Protein AF-A0A919TSM2-F1 (afdb_monomer)

Radius of gyration: 36.05 Å; Cα contacts (8 Å, |Δi|>4): 265; chains: 1; bounding box: 90×73×109 Å

Nearest PDB structures (foldseek):
  4nqq-assembly2_C  TM=3.976E-01  e=2.071E-01  Mus musculus
  3ff8-assembly1_B  TM=3.819E-01  e=3.660E-01  Homo sapiens
  3q2n-assembly1_B  TM=3.467E-01  e=6.110E-01  Mus musculus
  3q2v-assembly1_A  TM=3.857E-01  e=8.122E-01  Mus musculus
  3q2l-assembly1_B  TM=3.601E-01  e=1.703E+00  Mus musculus

Foldseek 3Di:
DDDDDDDDDPPDPPPVVVVVVVVVDDDDDDDDDDDDDDDDDDDDDDDDDDDDDDDDDDDDDDDDDDDDDPDDDPPPPPDPDPDPPPPDPFWAWEWPPPAFAAADEFWDKIAIQFGPVCLPFFKWKWKDFDQFIAGPGTFDRDPRGTDIDTDGDADDPPPQAPGKMKIFIAGDDPVLRVVQVVQQVVCVVVVNDRPPDGRHPVSTDPDTSYMGIYGYHD

pLDDT: mean 71.59, std 23.99, range [28.77, 96.31]

Structure (mmCIF, N/CA/C/O backbone):
data_AF-A0A919TSM2-F1
#
_entry.id   AF-A0A919TSM2-F1
#
loop_
_atom_site.group_PDB
_atom_site.id
_atom_site.type_symbol
_atom_site.label_atom_id
_atom_site.label_alt_id
_atom_site.label_comp_id
_atom_site.label_asym_id
_atom_site.label_entity_id
_atom_site.label_seq_id
_atom_site.pdbx_PDB_ins_code
_atom_site.Cartn_x
_atom_site.Cartn_y
_atom_site.Cartn_z
_atom_site.occupancy
_atom_site.B_iso_or_equiv
_atom_site.auth_seq_id
_atom_site.auth_comp_id
_atom_site.auth_asym_id
_atom_site.auth_atom_id
_atom_site.pdbx_PDB_model_num
ATOM 1 N N . MET A 1 1 ? -28.950 -28.876 50.161 1.00 39.41 1 MET A N 1
ATOM 2 C CA . MET A 1 1 ? -28.314 -29.658 49.077 1.00 39.41 1 MET A CA 1
ATOM 3 C C . MET A 1 1 ? -28.945 -29.222 47.757 1.00 39.41 1 MET A C 1
ATOM 5 O O . MET A 1 1 ? -30.154 -29.335 47.628 1.00 39.41 1 MET A O 1
ATOM 9 N N . ARG A 1 2 ? -28.178 -28.606 46.844 1.00 39.81 2 ARG A N 1
ATOM 10 C CA . ARG A 1 2 ? -28.658 -28.128 45.530 1.00 39.81 2 ARG A CA 1
ATOM 11 C C . ARG A 1 2 ? -28.316 -29.177 44.468 1.00 39.81 2 ARG A C 1
ATOM 13 O O . ARG A 1 2 ? -27.134 -29.448 44.276 1.00 39.81 2 ARG A O 1
ATOM 20 N N . ALA A 1 3 ? -29.318 -29.738 43.795 1.00 47.25 3 ALA A N 1
ATOM 21 C CA . ALA A 1 3 ? -29.130 -30.624 42.647 1.00 47.25 3 ALA A CA 1
ATOM 22 C C . ALA A 1 3 ? -29.074 -29.807 41.343 1.00 47.25 3 ALA A C 1
ATOM 24 O O . ALA A 1 3 ? -29.844 -28.865 41.158 1.00 47.25 3 ALA A O 1
ATOM 25 N N . ARG A 1 4 ? -28.121 -30.153 40.470 1.00 53.00 4 ARG A N 1
ATOM 26 C CA . ARG A 1 4 ? -27.863 -29.554 39.153 1.00 53.00 4 ARG A CA 1
ATOM 27 C C . ARG A 1 4 ? -28.410 -30.462 38.037 1.00 53.00 4 ARG A C 1
ATOM 29 O O . ARG A 1 4 ? -28.110 -31.645 38.073 1.00 53.00 4 ARG A O 1
ATOM 36 N N . LEU A 1 5 ? -29.058 -29.830 37.044 1.00 50.00 5 LEU A N 1
ATOM 37 C CA . LEU A 1 5 ? -29.170 -30.154 35.598 1.00 50.00 5 LEU A CA 1
ATOM 38 C C . LEU A 1 5 ? -29.774 -31.509 35.134 1.00 50.00 5 LEU A C 1
ATOM 40 O O . LEU A 1 5 ? -29.578 -32.526 35.787 1.00 50.00 5 LEU A O 1
ATOM 44 N N . PRO A 1 6 ? -30.467 -31.539 33.966 1.00 52.16 6 PRO A N 1
ATOM 45 C CA . PRO A 1 6 ? -29.735 -31.648 32.693 1.00 52.16 6 PRO A CA 1
ATOM 46 C C . PRO A 1 6 ? -30.284 -30.825 31.505 1.00 52.16 6 PRO A C 1
ATOM 48 O O . PRO A 1 6 ? -31.483 -30.730 31.263 1.00 52.16 6 PRO A O 1
ATOM 51 N N . TRP A 1 7 ? -29.344 -30.286 30.723 1.00 42.00 7 TRP A N 1
ATOM 52 C CA . TRP A 1 7 ? -29.505 -29.737 29.374 1.00 42.00 7 TRP A CA 1
ATOM 53 C C 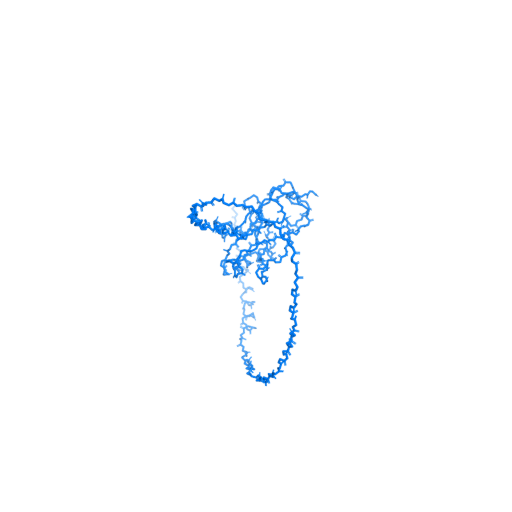. TRP A 1 7 ? -29.155 -30.829 28.352 1.00 42.00 7 TRP A C 1
ATOM 55 O O . TRP A 1 7 ? -27.974 -31.061 28.114 1.00 42.00 7 TRP A O 1
ATOM 65 N N . ILE A 1 8 ? -30.137 -31.497 27.741 1.00 51.44 8 ILE A N 1
ATOM 66 C CA . ILE A 1 8 ? -29.913 -32.363 26.565 1.00 51.44 8 ILE A CA 1
ATOM 67 C C . ILE A 1 8 ? -31.150 -32.308 25.658 1.00 51.44 8 ILE A C 1
ATOM 69 O O . ILE A 1 8 ? -31.917 -33.256 25.635 1.00 51.44 8 ILE A O 1
ATOM 73 N N . LEU A 1 9 ? -31.388 -31.211 24.928 1.00 48.28 9 LEU A N 1
ATOM 74 C CA . LEU A 1 9 ? -32.406 -31.191 23.852 1.00 48.28 9 LEU A CA 1
ATOM 75 C C . LEU A 1 9 ? -32.104 -30.223 22.681 1.00 48.28 9 LEU A C 1
ATOM 77 O O . LEU A 1 9 ? -32.983 -29.944 21.876 1.00 48.28 9 LEU A O 1
ATOM 81 N N . ALA A 1 10 ? -30.866 -29.741 22.512 1.00 48.78 10 ALA A N 1
ATOM 82 C CA . ALA A 1 10 ? -30.518 -28.795 21.432 1.00 48.78 10 ALA A CA 1
ATOM 83 C C . ALA A 1 10 ? -29.688 -29.407 20.277 1.00 48.78 10 ALA A C 1
ATOM 85 O O . ALA A 1 10 ? -29.073 -28.678 19.507 1.00 48.78 10 ALA A O 1
ATOM 86 N N . GLY A 1 11 ? -29.630 -30.740 20.159 1.00 45.56 11 GLY A N 1
ATOM 87 C CA . GLY A 1 11 ? -28.693 -31.427 19.252 1.00 45.56 11 GLY A CA 1
ATOM 88 C C . GLY A 1 11 ? -29.235 -31.881 17.891 1.00 45.56 11 GLY A C 1
ATOM 89 O O . GLY A 1 11 ? -28.447 -32.318 17.061 1.00 45.56 11 GLY A O 1
ATOM 90 N N . VAL A 1 12 ? -30.546 -31.816 17.628 1.00 50.56 12 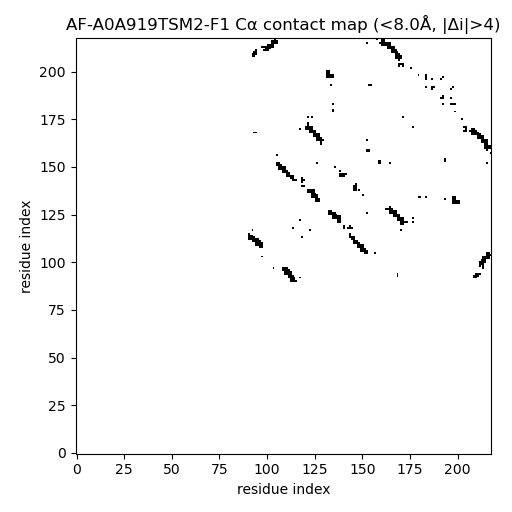VAL A N 1
ATOM 91 C CA . VAL A 1 12 ? -31.144 -32.552 16.485 1.00 50.56 12 VAL A CA 1
ATOM 92 C C . VAL A 1 12 ? -31.534 -31.655 15.296 1.00 50.56 12 VAL A C 1
ATOM 94 O O . VAL A 1 12 ? -31.713 -32.148 14.187 1.00 50.56 12 VAL A O 1
ATOM 97 N N . ALA A 1 13 ? -31.578 -30.328 15.454 1.00 46.81 13 ALA A N 1
ATOM 98 C CA . ALA A 1 13 ? -32.045 -29.429 14.387 1.00 46.81 13 ALA A CA 1
ATOM 99 C C . ALA A 1 13 ? -30.990 -29.066 13.314 1.00 46.81 13 ALA A C 1
ATOM 101 O O . ALA A 1 13 ? -31.350 -28.559 12.256 1.00 46.81 13 ALA A O 1
ATOM 102 N N . ILE A 1 14 ? -29.695 -29.323 13.542 1.00 48.81 14 ILE A N 1
ATOM 103 C CA . ILE A 1 14 ? -28.612 -28.804 12.676 1.00 48.81 14 ILE A CA 1
ATOM 104 C C . ILE A 1 14 ? -28.264 -29.747 11.508 1.00 48.81 14 ILE A C 1
ATOM 106 O O . ILE A 1 14 ? -27.745 -29.305 10.485 1.00 48.81 14 ILE A O 1
ATOM 110 N N . VAL A 1 15 ? -28.603 -31.036 11.591 1.00 50.03 15 VAL A N 1
ATOM 111 C CA . VAL A 1 15 ? -28.184 -32.021 10.573 1.00 50.03 15 VAL A CA 1
ATOM 112 C C . VAL A 1 15 ? -29.038 -31.956 9.295 1.00 50.03 15 VAL A C 1
ATOM 114 O O . VAL A 1 15 ? -28.550 -32.276 8.216 1.00 50.03 15 VAL A O 1
ATOM 117 N N . VAL A 1 16 ? -30.282 -31.470 9.365 1.00 49.88 16 VAL A N 1
ATOM 118 C CA . VAL A 1 16 ? -31.194 -31.466 8.202 1.00 49.88 16 VAL A CA 1
ATOM 119 C C . VAL A 1 16 ? -30.894 -30.325 7.215 1.00 49.88 16 VAL A C 1
ATOM 121 O O . VAL A 1 16 ? -31.083 -30.489 6.012 1.00 49.88 16 VAL A O 1
ATOM 124 N N . VAL A 1 17 ? -30.343 -29.194 7.672 1.00 47.38 17 VAL A N 1
ATOM 125 C CA . VAL A 1 17 ? -30.057 -28.037 6.793 1.00 47.38 17 VAL A CA 1
ATOM 126 C C . VAL A 1 17 ? -28.828 -28.273 5.901 1.00 47.38 17 VAL A C 1
ATOM 128 O O . VAL A 1 17 ? -28.778 -27.790 4.771 1.00 47.38 17 VAL A O 1
ATOM 131 N N . LEU A 1 18 ? -27.864 -29.088 6.344 1.00 46.31 18 LEU A N 1
ATOM 132 C CA . LEU A 1 18 ? -26.651 -29.384 5.569 1.00 46.31 18 LEU A CA 1
ATOM 133 C C . LEU A 1 18 ? -26.875 -30.372 4.410 1.00 46.31 18 LEU A C 1
ATOM 135 O O . LEU A 1 18 ? -26.081 -30.389 3.472 1.00 46.31 18 LEU A O 1
ATOM 139 N N . ALA A 1 19 ? -27.968 -31.141 4.415 1.00 44.69 19 ALA A N 1
ATOM 140 C CA . ALA A 1 19 ? -28.284 -32.068 3.325 1.00 44.69 19 ALA A CA 1
ATOM 141 C C . ALA A 1 19 ? -28.959 -31.389 2.114 1.00 44.69 19 ALA A C 1
ATOM 143 O O . ALA A 1 19 ? -28.861 -31.898 1.000 1.00 44.69 19 ALA A O 1
ATOM 144 N N . VAL A 1 20 ? -29.598 -30.225 2.297 1.00 45.66 20 VAL A N 1
ATOM 145 C CA . VAL A 1 20 ? -30.308 -29.517 1.211 1.00 45.66 20 VAL A CA 1
ATOM 146 C C . VAL A 1 20 ? -29.364 -28.645 0.371 1.00 45.66 20 VAL A C 1
ATOM 148 O O . VAL A 1 20 ? -29.575 -28.487 -0.829 1.00 45.66 20 VAL A O 1
ATOM 151 N N . ILE A 1 21 ? -28.267 -28.139 0.946 1.00 46.72 21 ILE A N 1
ATOM 152 C CA . ILE A 1 21 ? -27.313 -27.279 0.217 1.00 46.72 21 ILE A CA 1
ATOM 153 C C . ILE A 1 21 ? -26.358 -28.105 -0.671 1.00 46.72 21 ILE A C 1
ATOM 155 O O . ILE A 1 21 ? -25.917 -27.632 -1.715 1.00 46.72 21 ILE A O 1
ATOM 159 N N . GLY A 1 22 ? -26.095 -29.371 -0.326 1.00 40.84 22 GLY A N 1
ATOM 160 C CA . GLY A 1 22 ? -25.201 -30.252 -1.094 1.00 40.84 22 GLY A CA 1
ATOM 161 C C . GLY A 1 22 ? -25.753 -30.760 -2.436 1.00 40.84 22 GLY A C 1
ATOM 162 O O . GLY A 1 22 ? -24.983 -31.277 -3.241 1.00 40.84 22 GLY A O 1
ATOM 163 N N . VAL A 1 23 ? -27.058 -30.613 -2.700 1.00 44.50 23 VAL A N 1
ATOM 164 C CA . VAL A 1 23 ? -27.715 -31.104 -3.933 1.00 44.50 23 VAL A CA 1
ATOM 165 C C . VAL A 1 23 ? -27.855 -30.012 -5.007 1.00 44.50 23 VAL A C 1
ATOM 167 O O . VAL A 1 23 ? -28.055 -30.327 -6.174 1.00 44.50 23 VAL A O 1
ATOM 170 N N . LEU A 1 24 ? -27.664 -28.734 -4.661 1.00 42.91 24 LEU A N 1
ATOM 171 C CA . LEU A 1 24 ? -27.759 -27.608 -5.608 1.00 42.91 24 LEU A CA 1
ATOM 172 C C . LEU A 1 24 ? -26.433 -27.234 -6.291 1.00 42.91 24 LEU A C 1
ATOM 174 O O . LEU A 1 24 ? -26.405 -26.329 -7.119 1.00 42.91 24 LEU A O 1
ATOM 178 N N . LEU A 1 25 ? -25.338 -27.931 -5.978 1.00 46.62 25 LEU A N 1
ATOM 179 C CA . LEU A 1 25 ? -24.018 -27.679 -6.556 1.00 46.62 25 LEU A CA 1
ATOM 180 C C . LEU A 1 25 ? -23.373 -28.995 -6.996 1.00 46.62 25 LEU A C 1
ATOM 182 O O . LEU A 1 25 ? -22.403 -29.467 -6.403 1.00 46.62 25 LEU A O 1
ATOM 186 N N . ARG A 1 26 ? -23.895 -29.580 -8.078 1.00 38.34 26 ARG A N 1
ATOM 187 C CA . ARG A 1 26 ? -23.060 -30.402 -8.955 1.00 38.34 26 ARG A CA 1
ATOM 188 C C . ARG A 1 26 ? -23.154 -29.966 -10.418 1.00 38.34 26 ARG A C 1
ATOM 190 O O . ARG A 1 26 ? -24.187 -29.445 -10.826 1.00 38.34 26 ARG A O 1
ATOM 197 N N . PRO A 1 27 ? -22.036 -30.114 -11.148 1.00 48.19 27 PRO A N 1
ATOM 198 C CA . PRO A 1 27 ? -21.665 -29.298 -12.293 1.00 48.19 27 PRO A CA 1
ATOM 199 C C . PRO A 1 27 ? -21.826 -30.069 -13.604 1.00 48.19 27 PRO A C 1
ATOM 201 O O . PRO A 1 27 ? -21.389 -31.208 -13.685 1.00 48.19 27 PRO A O 1
ATOM 204 N N . ASP A 1 28 ? -22.359 -29.436 -14.643 1.00 34.81 28 ASP A N 1
ATOM 205 C CA . ASP A 1 28 ? -22.191 -29.904 -16.019 1.00 34.81 28 ASP A CA 1
ATOM 206 C C . ASP A 1 28 ? -22.527 -28.770 -16.988 1.00 34.81 28 ASP A C 1
ATOM 208 O O . ASP A 1 28 ? -23.625 -28.223 -16.948 1.00 34.81 28 ASP A O 1
ATOM 212 N N . ALA A 1 29 ? -21.553 -28.400 -17.819 1.00 37.94 29 ALA A N 1
ATOM 213 C CA . ALA A 1 29 ? -21.700 -28.287 -19.272 1.00 37.94 29 ALA A CA 1
ATOM 214 C C . ALA A 1 29 ? -20.500 -27.525 -19.848 1.00 37.94 29 ALA A C 1
ATOM 216 O O . ALA A 1 29 ? -20.309 -26.328 -19.645 1.00 37.94 29 ALA A O 1
ATOM 217 N N . ARG A 1 30 ? -19.674 -28.283 -20.567 1.00 38.97 30 ARG A N 1
ATOM 218 C CA . ARG A 1 30 ? -18.687 -27.805 -21.531 1.00 38.97 30 ARG A CA 1
ATOM 219 C C . ARG A 1 30 ? -19.398 -27.269 -22.775 1.00 38.97 30 ARG A C 1
ATOM 221 O O . ARG A 1 30 ? -20.259 -27.971 -23.278 1.00 38.97 30 ARG A O 1
ATOM 228 N N . GLU A 1 31 ? -18.911 -26.157 -23.315 1.00 33.59 31 GLU A N 1
ATOM 229 C CA . GLU A 1 31 ? -18.921 -25.752 -24.738 1.00 33.59 31 GLU A CA 1
ATOM 230 C C . GLU A 1 31 ? -17.876 -24.618 -24.814 1.00 33.59 31 GLU A C 1
ATOM 232 O O . GLU A 1 31 ? -18.028 -23.599 -24.155 1.00 33.59 31 GLU A O 1
ATOM 237 N N . ASN A 1 32 ? -16.643 -24.789 -25.298 1.00 33.50 32 ASN A N 1
ATOM 238 C CA . ASN A 1 32 ? -16.168 -25.131 -26.641 1.00 33.50 32 ASN A CA 1
ATOM 239 C C . ASN 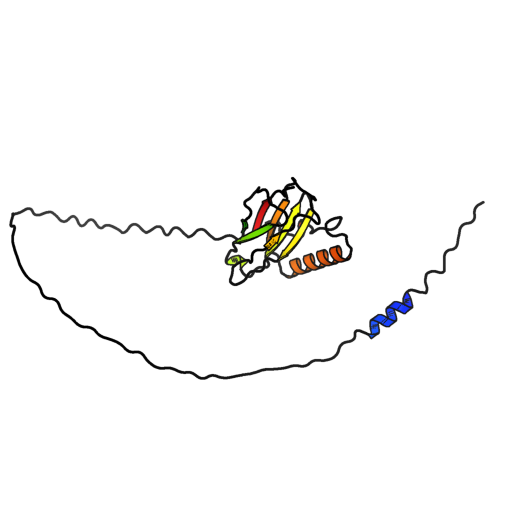A 1 32 ? -16.761 -24.237 -27.742 1.00 33.50 32 ASN A C 1
ATOM 241 O O . ASN A 1 32 ? -17.690 -24.639 -28.432 1.00 33.50 32 ASN A O 1
ATOM 245 N N . VAL A 1 33 ? -16.174 -23.050 -27.934 1.00 38.84 33 VAL A N 1
ATOM 246 C CA . VAL A 1 33 ? -16.236 -22.330 -29.213 1.00 38.84 33 VAL A CA 1
ATOM 247 C C . VAL A 1 33 ? -14.823 -21.914 -29.609 1.00 38.84 33 VAL A C 1
ATOM 249 O O . VAL A 1 33 ? -14.219 -21.004 -29.044 1.00 38.84 33 VAL A O 1
ATOM 252 N N . ASP A 1 34 ? -14.322 -22.669 -30.576 1.00 31.44 34 ASP A N 1
ATOM 253 C CA . ASP A 1 34 ? -13.205 -22.383 -31.461 1.00 31.44 34 ASP A CA 1
ATOM 254 C C . ASP A 1 34 ? -13.643 -21.273 -32.434 1.00 31.44 34 ASP A C 1
ATOM 256 O O . ASP A 1 34 ? -14.707 -21.379 -33.047 1.00 31.44 34 ASP A O 1
ATOM 260 N N . VAL A 1 35 ? -12.854 -20.206 -32.574 1.00 35.59 35 VAL A N 1
ATOM 261 C CA . VAL A 1 35 ? -12.954 -19.301 -33.728 1.00 35.59 35 VAL A CA 1
ATOM 262 C C . VAL A 1 35 ? -11.560 -19.140 -34.304 1.00 35.59 35 VAL A C 1
ATOM 264 O O . VAL A 1 35 ? -10.798 -18.232 -33.971 1.00 35.59 35 VAL A O 1
ATOM 267 N N . SER A 1 36 ? -11.239 -20.085 -35.174 1.00 34.41 36 SER A N 1
ATOM 268 C CA . SER A 1 36 ? -10.161 -19.987 -36.139 1.00 34.41 36 SER A CA 1
ATOM 269 C C . SER A 1 36 ? -10.475 -18.949 -37.229 1.00 34.41 36 SER A C 1
ATOM 271 O O . SER A 1 36 ? -11.593 -18.877 -37.730 1.00 34.41 36 SER A O 1
ATOM 273 N N . ALA A 1 37 ? -9.420 -18.232 -37.626 1.00 33.00 37 ALA A N 1
ATOM 274 C CA . ALA A 1 37 ? -9.131 -17.710 -38.966 1.00 33.00 37 ALA A CA 1
ATOM 275 C C . ALA A 1 37 ? -10.099 -16.702 -39.622 1.00 33.00 37 ALA A C 1
ATOM 277 O O . ALA A 1 37 ? -11.125 -17.070 -40.188 1.00 33.00 37 ALA A O 1
ATOM 278 N N . ILE A 1 38 ? -9.637 -15.450 -39.745 1.00 37.03 38 ILE A N 1
ATOM 279 C CA . ILE A 1 38 ? -9.834 -14.681 -40.982 1.00 37.03 38 ILE A CA 1
ATOM 280 C C . ILE A 1 38 ? -8.476 -14.154 -41.453 1.00 37.03 38 ILE A C 1
ATOM 282 O O . ILE A 1 38 ? -7.789 -13.401 -40.765 1.00 37.03 38 ILE A O 1
ATOM 286 N N . ASP A 1 39 ? -8.127 -14.640 -42.635 1.00 28.77 39 ASP A N 1
ATOM 287 C CA . ASP A 1 39 ? -6.964 -14.367 -43.464 1.00 28.77 39 ASP A CA 1
ATOM 288 C C . ASP A 1 39 ? -7.134 -13.020 -44.214 1.00 28.77 39 ASP A C 1
ATOM 290 O O . ASP A 1 39 ? -8.223 -12.717 -44.698 1.00 28.77 39 ASP A O 1
ATOM 294 N N . LEU A 1 40 ? -6.048 -12.234 -44.232 1.00 37.09 40 LEU A N 1
ATOM 295 C CA . LEU A 1 40 ? -5.493 -11.284 -45.230 1.00 37.09 40 LEU A CA 1
ATOM 296 C C . LEU A 1 40 ? -6.362 -10.725 -46.401 1.00 37.09 40 LEU A C 1
ATOM 298 O O . LEU A 1 40 ? -7.184 -11.422 -46.986 1.00 37.09 40 LEU A O 1
ATOM 302 N N . PRO A 1 41 ? -6.080 -9.481 -46.873 1.00 45.44 41 PRO A N 1
ATOM 303 C CA . PRO A 1 41 ? -4.999 -9.349 -47.856 1.00 45.44 41 PRO A CA 1
ATOM 304 C C . PRO A 1 41 ? -4.075 -8.125 -47.752 1.00 45.44 41 PRO A C 1
ATOM 306 O O . PRO A 1 41 ? -4.402 -7.037 -47.286 1.00 45.44 41 PRO A O 1
ATOM 309 N N . ILE A 1 42 ? -2.890 -8.389 -48.296 1.00 40.38 42 ILE A N 1
ATOM 310 C CA . ILE A 1 42 ? -1.765 -7.531 -48.657 1.00 40.38 42 ILE A CA 1
ATOM 311 C C . ILE A 1 42 ? -2.203 -6.460 -49.668 1.00 40.38 42 ILE A C 1
ATOM 313 O O . ILE A 1 42 ? -2.879 -6.768 -50.647 1.00 40.38 42 ILE A O 1
ATOM 317 N N . GLY A 1 43 ? -1.716 -5.229 -49.496 1.00 32.03 43 GLY A N 1
ATOM 318 C CA . GLY A 1 43 ? -1.762 -4.173 -50.507 1.00 32.03 43 GLY A CA 1
ATOM 319 C C . GLY A 1 43 ? -0.472 -3.358 -50.490 1.00 32.03 43 GLY A C 1
ATOM 320 O O . GLY A 1 43 ? -0.300 -2.472 -49.659 1.00 32.03 43 GLY A O 1
ATOM 321 N N . ALA A 1 44 ? 0.452 -3.693 -51.389 1.00 35.81 44 ALA A N 1
ATOM 322 C CA . ALA A 1 44 ? 1.652 -2.918 -51.683 1.00 35.81 44 ALA A CA 1
ATOM 323 C C . ALA A 1 44 ? 1.346 -1.760 -52.652 1.00 35.81 44 ALA A C 1
ATOM 325 O O . ALA A 1 44 ? 0.341 -1.807 -53.363 1.00 35.81 44 ALA A O 1
ATOM 326 N N . THR A 1 45 ? 2.321 -0.844 -52.777 1.00 32.62 45 THR A N 1
ATOM 327 C CA . THR A 1 45 ? 2.645 0.014 -53.949 1.00 32.62 45 THR A CA 1
ATOM 328 C C . THR A 1 45 ? 2.505 1.528 -53.703 1.00 32.62 45 THR A C 1
ATOM 330 O O . THR A 1 45 ? 1.410 2.068 -53.623 1.00 32.62 45 THR A O 1
ATOM 333 N N . THR A 1 46 ? 3.644 2.228 -53.579 1.00 36.84 46 THR A N 1
ATOM 334 C CA . THR A 1 46 ? 4.261 3.200 -54.529 1.00 36.84 46 THR A CA 1
ATOM 335 C C . THR A 1 46 ? 4.909 4.421 -53.859 1.00 36.84 46 THR A C 1
ATOM 337 O O . THR A 1 46 ? 4.265 5.191 -53.156 1.00 36.84 46 THR A O 1
ATOM 340 N N . LEU A 1 47 ? 6.196 4.615 -54.172 1.00 40.44 47 LEU A N 1
ATOM 341 C CA . LEU A 1 47 ? 6.943 5.878 -54.102 1.00 40.44 47 LEU A CA 1
ATOM 342 C C . LEU A 1 47 ? 6.392 6.900 -55.115 1.00 40.44 47 LEU A C 1
ATOM 344 O O . LEU A 1 47 ? 5.852 6.505 -56.150 1.00 40.44 47 LEU A O 1
ATOM 348 N N . PRO A 1 48 ? 6.700 8.192 -54.917 1.00 44.09 48 PRO A N 1
ATOM 349 C CA . PRO A 1 48 ? 7.555 8.818 -55.923 1.00 44.09 48 PRO A CA 1
ATOM 350 C C . PRO A 1 48 ? 8.730 9.612 -55.339 1.00 44.09 48 PRO A C 1
ATOM 352 O O . PRO A 1 48 ? 8.646 10.286 -54.315 1.00 44.09 48 PRO A O 1
ATOM 355 N N . ALA A 1 49 ? 9.836 9.529 -56.073 1.00 36.91 49 ALA A N 1
ATOM 356 C CA . ALA A 1 49 ? 10.987 10.406 -55.988 1.00 36.91 49 ALA A CA 1
ATOM 357 C C . ALA A 1 49 ? 10.684 11.771 -56.623 1.00 36.91 49 ALA A C 1
ATOM 359 O O . ALA A 1 49 ? 10.020 11.827 -57.655 1.00 36.91 49 ALA A O 1
ATOM 360 N N . SER A 1 50 ? 11.304 12.831 -56.098 1.00 40.25 50 SER A N 1
ATOM 361 C CA . SER A 1 50 ? 11.541 14.070 -56.845 1.00 40.25 50 SER A CA 1
ATOM 362 C C . SER A 1 50 ? 12.976 14.544 -56.631 1.00 40.25 50 SER A C 1
ATOM 364 O O . SER A 1 50 ? 13.364 14.989 -55.554 1.00 40.25 50 SER A O 1
ATOM 366 N N . ARG A 1 51 ? 13.762 14.406 -57.704 1.00 36.75 51 ARG A N 1
ATOM 367 C CA . ARG A 1 51 ? 15.034 15.089 -57.962 1.00 36.75 51 ARG A CA 1
ATOM 368 C C . ARG A 1 51 ? 14.798 16.597 -58.095 1.00 36.75 51 ARG A C 1
ATOM 370 O O . ARG A 1 51 ? 13.863 17.002 -58.776 1.00 36.75 51 ARG A O 1
ATOM 377 N N . GLY A 1 52 ? 15.731 17.397 -57.584 1.00 31.41 52 GLY A N 1
ATOM 378 C CA . GLY A 1 52 ? 15.917 18.800 -57.956 1.00 31.41 52 GLY A CA 1
ATOM 379 C C . GLY A 1 52 ? 17.408 19.131 -58.027 1.00 31.41 52 GLY A C 1
ATOM 380 O O . GLY A 1 52 ? 18.077 19.171 -57.001 1.00 31.41 52 GLY A O 1
ATOM 381 N N . LEU A 1 53 ? 17.922 19.293 -59.250 1.00 36.94 53 LEU A N 1
ATOM 382 C CA . LEU A 1 53 ? 19.251 19.818 -59.584 1.00 36.94 53 LEU A CA 1
ATOM 383 C C . LEU A 1 53 ? 19.268 21.357 -59.499 1.00 36.94 53 LEU A C 1
ATOM 385 O O . LEU A 1 53 ? 18.251 21.988 -59.770 1.00 36.94 53 LEU A O 1
ATOM 389 N N . GLY A 1 54 ? 20.450 21.943 -59.277 1.00 30.11 54 GLY A N 1
ATOM 390 C CA . GLY A 1 54 ? 20.759 23.345 -59.614 1.00 30.11 54 GLY A CA 1
ATOM 391 C C . GLY A 1 54 ? 21.793 23.950 -58.659 1.00 30.11 54 GLY A C 1
ATOM 392 O O . GLY A 1 54 ? 21.442 24.338 -57.557 1.00 30.11 54 GLY A O 1
ATOM 393 N N . ALA A 1 55 ? 23.096 23.809 -58.917 1.00 34.22 55 ALA A N 1
ATOM 394 C CA . ALA A 1 55 ? 23.937 24.680 -59.757 1.00 34.22 55 ALA A CA 1
ATOM 395 C C . ALA A 1 55 ? 24.542 25.876 -58.985 1.00 34.22 55 ALA A C 1
ATOM 397 O O . ALA A 1 55 ? 23.847 26.802 -58.581 1.00 34.22 55 ALA A O 1
ATOM 398 N N . ALA A 1 56 ? 25.869 25.834 -58.823 1.00 44.38 56 ALA A N 1
ATOM 399 C CA . ALA A 1 56 ? 26.723 26.983 -58.517 1.00 44.38 56 ALA A CA 1
ATOM 400 C C . ALA A 1 56 ? 26.800 27.939 -59.725 1.00 44.38 56 ALA A C 1
ATOM 402 O O . ALA A 1 56 ? 26.583 27.496 -60.859 1.00 44.38 56 ALA A O 1
ATOM 403 N N . PRO A 1 57 ? 27.139 29.224 -59.505 1.00 45.53 57 PRO A N 1
ATOM 404 C CA . PRO A 1 57 ? 28.492 29.672 -59.883 1.00 45.53 57 PRO A CA 1
ATOM 405 C C . PRO A 1 57 ? 29.122 30.765 -58.973 1.00 45.53 57 PRO A C 1
ATOM 407 O O . PRO A 1 57 ? 28.435 31.595 -58.387 1.00 45.53 57 PRO A O 1
ATOM 410 N N . THR A 1 58 ? 30.458 30.768 -58.891 1.00 42.53 58 THR A N 1
ATOM 411 C CA . THR A 1 58 ? 31.388 31.866 -58.487 1.00 42.53 58 THR A CA 1
ATOM 412 C C . THR A 1 58 ? 31.546 32.904 -59.635 1.00 42.53 58 THR A C 1
ATOM 414 O O . THR A 1 58 ? 31.088 32.547 -60.724 1.00 42.53 58 THR A O 1
ATOM 417 N N . PRO A 1 59 ? 32.185 34.119 -59.530 1.00 56.31 59 PRO A N 1
ATOM 418 C CA . PRO A 1 59 ? 33.458 34.449 -58.824 1.00 56.31 59 PRO A CA 1
ATOM 419 C C . PRO A 1 59 ? 33.693 35.934 -58.344 1.00 56.31 59 PRO A C 1
ATOM 421 O O . PRO A 1 59 ? 32.806 36.775 -58.444 1.00 56.31 59 PRO A O 1
ATOM 424 N N . SER A 1 60 ? 34.933 36.217 -57.872 1.00 41.09 60 SER A N 1
ATOM 425 C CA . SER A 1 60 ? 35.749 37.480 -57.888 1.00 41.09 60 SER A CA 1
ATOM 426 C C . SER A 1 60 ? 36.268 37.970 -56.511 1.00 41.09 60 SER A C 1
ATOM 428 O O . SER A 1 60 ? 35.464 38.280 -55.641 1.00 41.09 60 SER A O 1
ATOM 430 N N . THR A 1 61 ? 37.568 37.803 -56.176 1.00 38.09 61 THR A N 1
ATOM 431 C CA . THR A 1 61 ? 38.756 38.722 -56.313 1.00 38.09 61 THR A CA 1
ATOM 432 C C . THR A 1 61 ? 38.660 39.939 -55.359 1.00 38.09 61 THR A C 1
ATOM 434 O O . THR A 1 61 ? 37.668 40.643 -55.417 1.00 38.09 61 THR A O 1
ATOM 437 N N . GLU A 1 62 ? 39.565 40.240 -54.406 1.00 37.16 62 GLU A N 1
ATOM 438 C CA . GLU A 1 62 ? 40.994 40.566 -54.574 1.00 37.16 62 GLU A CA 1
ATOM 439 C C . GLU A 1 62 ? 41.797 40.674 -53.237 1.00 37.16 62 GLU A C 1
ATOM 441 O O . GLU A 1 62 ? 41.272 41.068 -52.201 1.00 37.16 62 GLU A O 1
ATOM 446 N N . ALA A 1 63 ? 43.086 40.310 -53.340 1.00 37.81 63 ALA A N 1
ATOM 447 C CA . ALA A 1 63 ? 44.334 40.635 -52.614 1.00 37.81 63 ALA A CA 1
ATOM 448 C C . ALA A 1 63 ? 44.439 40.928 -51.094 1.00 37.81 63 ALA A C 1
ATOM 450 O O . ALA A 1 63 ? 43.979 41.940 -50.573 1.00 37.81 63 ALA A O 1
ATOM 451 N N . SER A 1 64 ? 45.385 40.214 -50.463 1.00 36.56 64 SER A N 1
ATOM 452 C CA . SER A 1 64 ? 46.599 40.838 -49.894 1.00 36.56 64 SER A CA 1
ATOM 453 C C . SER A 1 64 ? 47.743 39.823 -49.760 1.00 36.56 64 SER A C 1
ATOM 455 O O . SER A 1 64 ? 47.556 38.714 -49.263 1.00 36.56 64 SER A O 1
ATOM 457 N N . ARG A 1 65 ? 48.938 40.203 -50.234 1.00 42.94 65 ARG A N 1
ATOM 458 C CA . ARG A 1 65 ? 50.213 39.490 -50.041 1.00 42.94 65 ARG A CA 1
ATOM 459 C C . ARG A 1 65 ? 50.924 40.069 -48.816 1.00 42.94 65 ARG A C 1
ATOM 461 O O . ARG A 1 65 ? 51.111 41.277 -48.807 1.00 42.94 65 ARG A O 1
ATOM 468 N N . THR A 1 66 ? 51.440 39.221 -47.921 1.00 39.00 66 THR A N 1
ATOM 469 C CA . THR A 1 66 ? 52.677 39.477 -47.150 1.00 39.00 66 THR A CA 1
ATOM 470 C C . THR A 1 66 ? 53.390 38.151 -46.864 1.00 39.00 66 THR A C 1
ATOM 472 O O . THR A 1 66 ? 52.762 37.115 -46.660 1.00 39.00 66 THR A O 1
ATOM 475 N N . SER A 1 67 ? 54.717 38.207 -46.928 1.00 40.50 67 SER A N 1
ATOM 476 C CA . SER A 1 67 ? 55.688 37.114 -46.955 1.00 40.50 67 SER A CA 1
ATOM 477 C C . SER A 1 67 ? 55.995 36.468 -45.589 1.00 40.50 67 SER A C 1
ATOM 479 O O . SER A 1 67 ? 56.059 37.161 -44.581 1.00 40.50 67 SER A O 1
ATOM 481 N N . ALA A 1 68 ? 56.313 35.167 -45.652 1.00 39.09 68 ALA A N 1
ATOM 482 C CA . ALA A 1 68 ? 57.306 34.386 -44.889 1.00 39.09 68 ALA A CA 1
ATOM 483 C C . ALA A 1 68 ? 57.215 34.183 -43.353 1.00 39.09 68 ALA A C 1
ATOM 485 O O . ALA A 1 68 ? 57.524 35.071 -42.569 1.00 39.09 68 ALA A O 1
ATOM 486 N N . ALA A 1 69 ? 57.019 32.913 -42.955 1.00 40.25 69 ALA A N 1
ATOM 487 C CA . ALA A 1 69 ? 57.895 32.142 -42.048 1.00 40.25 69 ALA A CA 1
ATOM 488 C C . ALA A 1 69 ? 57.524 30.636 -42.124 1.00 40.25 69 ALA A C 1
ATOM 490 O O . ALA A 1 69 ? 56.333 30.323 -42.212 1.00 40.25 69 ALA A O 1
ATOM 491 N N . PRO A 1 70 ? 58.473 29.676 -42.090 1.00 42.38 70 PRO A N 1
ATOM 492 C CA . PRO A 1 70 ? 58.130 28.262 -41.980 1.00 42.38 70 PRO A CA 1
ATOM 493 C C . PRO A 1 70 ? 57.693 27.974 -40.539 1.00 42.38 70 PRO A C 1
ATOM 495 O O . PRO A 1 70 ? 58.514 27.772 -39.651 1.00 42.38 70 PRO A O 1
ATOM 498 N N . ILE A 1 71 ? 56.386 27.969 -40.289 1.00 47.28 71 ILE A N 1
ATOM 499 C CA . ILE A 1 71 ? 55.835 27.418 -39.049 1.00 47.28 71 ILE A CA 1
ATOM 500 C C . ILE A 1 71 ? 55.904 25.896 -39.134 1.00 47.28 71 ILE A C 1
ATOM 502 O O . ILE A 1 71 ? 55.146 25.257 -39.867 1.00 47.28 71 ILE A O 1
ATOM 506 N N . THR A 1 72 ? 56.837 25.320 -38.380 1.00 43.38 72 THR A N 1
ATOM 507 C CA . THR A 1 72 ? 56.874 23.902 -38.028 1.00 43.38 72 THR A CA 1
ATOM 508 C C . THR A 1 72 ? 55.480 23.482 -37.559 1.00 43.38 72 THR A C 1
ATOM 510 O O . THR A 1 72 ? 55.027 23.891 -36.491 1.00 43.38 72 THR A O 1
ATOM 513 N N . ARG A 1 73 ? 54.762 22.690 -38.369 1.00 41.53 73 ARG A N 1
ATOM 514 C CA . ARG A 1 73 ? 53.516 22.048 -37.936 1.00 41.53 73 ARG A CA 1
ATOM 515 C C . ARG A 1 73 ? 53.870 20.996 -36.898 1.00 41.53 73 ARG A C 1
ATOM 517 O O . ARG A 1 73 ? 54.174 19.859 -37.241 1.00 41.53 73 ARG A O 1
ATOM 524 N N . THR A 1 74 ? 53.778 21.360 -35.629 1.00 39.25 74 THR A N 1
ATOM 525 C CA . THR A 1 74 ? 53.532 20.373 -34.585 1.00 39.25 74 THR A CA 1
ATOM 526 C C . THR A 1 74 ? 52.123 19.844 -34.826 1.00 39.25 74 THR A C 1
ATOM 528 O O . THR A 1 74 ? 51.140 20.538 -34.575 1.00 39.25 74 THR A O 1
ATOM 531 N N . THR A 1 75 ? 52.000 18.639 -35.379 1.00 43.62 75 THR A N 1
ATOM 532 C CA . THR A 1 75 ? 50.751 17.879 -35.320 1.00 43.62 75 THR A CA 1
ATOM 533 C C . THR A 1 75 ? 50.473 17.574 -33.855 1.00 43.62 75 THR A C 1
ATOM 535 O O . THR A 1 75 ? 50.987 16.603 -33.304 1.00 43.62 75 THR A O 1
ATOM 538 N N . THR A 1 76 ? 49.689 18.421 -33.195 1.00 45.16 76 THR A N 1
ATOM 539 C CA . THR A 1 76 ? 49.039 18.057 -31.942 1.00 45.16 76 THR A CA 1
ATOM 540 C C . THR A 1 76 ? 47.988 17.015 -32.289 1.00 45.16 76 THR A C 1
ATOM 542 O O . THR A 1 76 ? 46.921 17.328 -32.815 1.00 45.16 76 THR A O 1
ATOM 545 N N . THR A 1 77 ? 48.311 15.748 -32.046 1.00 49.19 77 THR A N 1
ATOM 546 C CA . THR A 1 77 ? 47.328 14.669 -32.032 1.00 49.19 77 THR A CA 1
ATOM 547 C C . THR A 1 77 ? 46.389 14.934 -30.862 1.00 49.19 77 THR A C 1
ATOM 549 O O . THR A 1 77 ? 46.677 14.577 -29.721 1.00 49.19 77 THR A O 1
ATOM 552 N N . THR A 1 78 ? 45.279 15.622 -31.115 1.00 53.22 78 THR A N 1
ATOM 553 C CA . THR A 1 78 ? 44.209 15.767 -30.131 1.00 53.22 78 THR A CA 1
ATOM 554 C C . THR A 1 78 ? 43.493 14.425 -30.052 1.00 53.22 78 THR A C 1
ATOM 556 O O . THR A 1 78 ? 42.574 14.153 -30.820 1.00 53.22 78 THR A O 1
ATOM 559 N N . THR A 1 79 ? 43.941 13.543 -29.158 1.00 61.28 79 THR A N 1
ATOM 560 C CA . THR A 1 79 ? 43.183 12.336 -28.819 1.00 61.28 79 THR A CA 1
ATOM 561 C C . THR A 1 79 ? 41.810 12.785 -28.313 1.00 61.28 79 THR A C 1
ATOM 563 O O . THR A 1 79 ? 41.758 13.529 -27.328 1.00 61.28 79 THR A O 1
ATOM 566 N N . PRO A 1 80 ? 40.693 12.393 -28.956 1.00 56.16 80 PRO A N 1
ATOM 567 C CA . PRO A 1 80 ? 39.374 12.715 -28.442 1.00 56.16 80 PRO A CA 1
ATOM 568 C C . PRO A 1 80 ? 39.250 12.098 -27.050 1.00 56.16 80 PRO A C 1
ATOM 570 O O . PRO A 1 80 ? 39.351 10.884 -26.871 1.00 56.16 80 PRO A O 1
ATOM 573 N N . ARG A 1 81 ? 39.083 12.959 -26.044 1.00 61.97 81 ARG A N 1
ATOM 574 C CA . ARG A 1 81 ? 38.785 12.538 -24.678 1.00 61.97 81 ARG A CA 1
ATOM 575 C C . ARG A 1 81 ? 37.524 11.671 -24.742 1.00 61.97 81 ARG A C 1
ATOM 577 O O . ARG A 1 81 ? 36.534 12.155 -25.293 1.00 61.97 81 ARG A O 1
ATOM 584 N N . PRO A 1 82 ? 37.523 10.439 -24.203 1.00 60.81 82 PRO A N 1
ATOM 585 C CA . PRO A 1 82 ? 36.324 9.618 -24.201 1.00 60.81 82 PRO A CA 1
ATOM 586 C C . PRO A 1 82 ? 35.206 10.409 -23.527 1.00 60.81 82 PRO A C 1
ATOM 588 O O . PRO A 1 82 ? 35.337 10.854 -22.381 1.00 60.81 82 PRO A O 1
ATOM 591 N N . THR A 1 83 ? 34.129 10.645 -24.269 1.00 60.28 83 THR A N 1
ATOM 592 C CA . THR A 1 83 ? 32.903 11.226 -23.741 1.00 60.28 83 THR A CA 1
ATOM 593 C C . THR A 1 83 ? 32.428 10.288 -22.645 1.00 60.28 83 THR A C 1
ATOM 595 O O . THR A 1 83 ? 32.074 9.138 -22.895 1.00 60.28 83 THR A O 1
ATOM 598 N N . ARG A 1 84 ? 32.487 10.754 -21.396 1.00 57.06 84 ARG A N 1
ATOM 599 C CA . ARG A 1 84 ? 31.939 10.015 -20.264 1.00 57.06 84 ARG A CA 1
ATOM 600 C C . ARG A 1 84 ? 30.431 9.958 -20.473 1.00 57.06 84 ARG A C 1
ATOM 602 O O . ARG A 1 84 ? 29.745 10.946 -20.228 1.00 57.06 84 ARG A O 1
ATOM 609 N N . THR A 1 85 ? 29.926 8.825 -20.947 1.00 59.53 85 THR A N 1
ATOM 610 C CA . THR A 1 85 ? 28.490 8.555 -20.954 1.00 59.53 85 THR A CA 1
ATOM 611 C C . THR A 1 85 ? 28.050 8.465 -19.501 1.00 59.53 85 THR A C 1
ATOM 613 O O . THR A 1 85 ? 28.277 7.462 -18.825 1.00 59.53 85 THR A O 1
ATOM 616 N N . THR A 1 86 ? 27.489 9.550 -18.979 1.00 63.03 86 THR A N 1
ATOM 617 C CA . THR A 1 86 ? 26.811 9.526 -17.688 1.00 63.03 86 THR A CA 1
ATOM 618 C C . THR A 1 86 ? 25.574 8.658 -17.872 1.00 63.03 86 THR A C 1
ATOM 620 O O . THR A 1 86 ? 24.669 9.031 -18.617 1.00 63.03 86 THR A O 1
ATOM 623 N N . ALA A 1 87 ? 25.563 7.472 -17.260 1.00 63.00 87 ALA A N 1
ATOM 624 C CA . ALA A 1 87 ? 24.392 6.608 -17.267 1.00 63.00 87 ALA A CA 1
ATOM 625 C C . ALA A 1 87 ? 23.186 7.402 -16.749 1.00 63.00 87 ALA A C 1
ATOM 627 O O . ALA A 1 87 ? 23.283 8.079 -15.720 1.00 63.00 87 ALA A O 1
ATOM 628 N N . ALA A 1 88 ? 22.073 7.348 -17.481 1.00 62.72 88 ALA A N 1
ATOM 629 C CA . ALA A 1 88 ? 20.839 7.979 -17.044 1.00 62.72 88 ALA A CA 1
ATOM 630 C C . ALA A 1 88 ? 20.453 7.427 -15.659 1.00 62.72 88 ALA A C 1
ATOM 632 O O . ALA A 1 88 ? 20.633 6.229 -15.408 1.00 62.72 88 ALA A O 1
ATOM 633 N N . PRO A 1 89 ? 19.956 8.274 -14.742 1.00 62.38 89 PRO A N 1
ATOM 634 C CA . PRO A 1 89 ? 19.562 7.821 -13.418 1.00 62.38 89 PRO A CA 1
ATOM 635 C C . PRO A 1 89 ? 18.508 6.717 -13.538 1.00 62.38 89 PRO A C 1
ATOM 637 O O . PRO A 1 89 ? 17.516 6.863 -14.250 1.00 62.38 89 PRO A O 1
ATOM 640 N N . ALA A 1 90 ? 18.731 5.604 -12.837 1.00 74.19 90 ALA A N 1
ATOM 641 C CA . ALA A 1 90 ? 17.798 4.486 -12.836 1.00 74.19 90 ALA A CA 1
ATOM 642 C C . ALA A 1 90 ? 16.448 4.929 -12.248 1.00 74.19 90 ALA A C 1
ATOM 644 O O . ALA A 1 90 ? 16.375 5.374 -11.097 1.00 74.19 90 ALA A O 1
ATOM 645 N N . VAL A 1 91 ? 15.381 4.801 -13.038 1.00 85.94 91 VAL A N 1
ATOM 646 C CA . VAL A 1 91 ? 14.010 5.057 -12.589 1.00 85.94 91 VAL A CA 1
ATOM 647 C C . VAL A 1 91 ? 13.634 3.994 -11.562 1.00 85.94 91 VAL A C 1
ATOM 649 O O . VAL A 1 91 ? 13.768 2.800 -11.820 1.00 85.94 91 VAL A O 1
ATOM 652 N N . ARG A 1 92 ? 13.178 4.427 -10.386 1.00 91.12 92 ARG A N 1
ATOM 653 C CA . ARG A 1 92 ? 12.718 3.545 -9.307 1.00 91.12 92 ARG A CA 1
ATOM 654 C C . ARG A 1 92 ? 11.226 3.712 -9.106 1.00 91.12 92 ARG A C 1
ATOM 656 O O . ARG A 1 92 ? 10.727 4.837 -9.167 1.00 91.12 92 ARG A O 1
ATOM 663 N N . THR A 1 93 ? 10.556 2.607 -8.809 1.00 93.81 93 THR A N 1
ATOM 664 C CA . THR A 1 93 ? 9.148 2.631 -8.430 1.00 93.81 93 THR A CA 1
ATOM 665 C C . THR A 1 93 ? 8.998 3.372 -7.110 1.00 93.81 93 THR A C 1
ATOM 667 O O . THR A 1 93 ? 9.683 3.046 -6.141 1.00 93.81 93 THR A O 1
ATOM 670 N N . ARG A 1 94 ? 8.156 4.405 -7.072 1.00 94.88 94 ARG A N 1
ATOM 671 C CA . ARG A 1 94 ? 7.927 5.202 -5.863 1.00 94.88 94 ARG A CA 1
ATOM 672 C C . ARG A 1 94 ? 6.629 5.984 -5.916 1.00 94.88 94 ARG A C 1
ATOM 674 O O . ARG A 1 94 ? 6.150 6.322 -6.995 1.00 94.88 94 ARG A O 1
ATOM 681 N N . ILE A 1 95 ? 6.144 6.357 -4.741 1.00 94.88 95 ILE A N 1
ATOM 682 C CA . ILE A 1 95 ? 5.121 7.392 -4.590 1.00 94.88 95 ILE A CA 1
ATOM 683 C C . ILE A 1 95 ? 5.793 8.747 -4.857 1.00 94.88 95 ILE A C 1
ATOM 685 O O . ILE A 1 95 ? 6.852 9.032 -4.292 1.00 94.88 95 ILE A O 1
ATOM 689 N N . VAL A 1 96 ? 5.235 9.547 -5.765 1.00 94.06 96 VAL A N 1
ATOM 690 C CA . VAL A 1 96 ? 5.761 10.880 -6.119 1.00 94.06 96 VAL A CA 1
ATOM 691 C C . VAL A 1 96 ? 4.930 12.014 -5.547 1.00 94.06 96 VAL A C 1
ATOM 693 O O . VAL A 1 96 ? 5.482 13.061 -5.220 1.00 94.06 96 VAL A O 1
ATOM 696 N N . GLU A 1 97 ? 3.629 11.795 -5.391 1.00 94.06 97 GLU A N 1
ATOM 697 C CA . GLU A 1 97 ? 2.729 12.716 -4.713 1.00 94.06 97 GLU A CA 1
ATOM 698 C C . GLU A 1 97 ? 1.824 11.903 -3.787 1.00 94.06 97 GLU A C 1
ATOM 700 O O . GLU A 1 97 ? 1.367 10.833 -4.198 1.00 94.06 97 GLU A O 1
ATOM 705 N N . PRO A 1 98 ? 1.571 12.374 -2.557 1.00 95.31 98 PRO A N 1
ATOM 706 C CA . PRO A 1 98 ? 2.117 13.584 -1.927 1.00 95.31 98 PRO A CA 1
ATOM 707 C C . PRO A 1 98 ? 3.619 13.456 -1.597 1.00 95.31 98 PRO A C 1
ATOM 709 O O . PRO A 1 98 ? 4.196 12.373 -1.653 1.00 95.31 98 PRO A O 1
ATOM 712 N N . ALA A 1 99 ? 4.275 14.569 -1.259 1.00 94.62 99 ALA A N 1
ATOM 713 C CA . ALA A 1 99 ? 5.670 14.538 -0.816 1.00 94.62 99 ALA A CA 1
ATOM 714 C C . ALA A 1 99 ? 5.796 13.949 0.601 1.00 94.62 99 ALA A C 1
ATOM 716 O O . ALA A 1 99 ? 4.850 13.987 1.394 1.00 94.62 99 ALA A O 1
ATOM 717 N N . ASN A 1 100 ? 6.979 13.439 0.947 1.00 96.06 100 ASN A N 1
ATOM 718 C CA . ASN A 1 100 ? 7.192 12.803 2.246 1.00 96.06 100 ASN A CA 1
ATOM 719 C C . ASN A 1 100 ? 6.981 13.798 3.394 1.00 96.06 100 ASN A C 1
ATOM 721 O O . ASN A 1 100 ? 7.431 14.939 3.323 1.00 96.06 100 ASN A O 1
ATOM 725 N N . ASN A 1 101 ? 6.328 13.340 4.457 1.00 95.81 101 ASN A N 1
ATOM 726 C CA . ASN A 1 101 ? 5.899 14.113 5.622 1.00 95.81 101 ASN A CA 1
ATOM 727 C C . ASN A 1 101 ? 4.921 15.262 5.307 1.00 95.81 101 ASN A C 1
ATOM 729 O O . ASN A 1 101 ? 4.801 16.206 6.090 1.00 95.81 101 ASN A O 1
ATOM 733 N N . SER A 1 102 ? 4.206 15.201 4.179 1.00 95.56 102 SER A N 1
ATOM 734 C CA . SER A 1 102 ? 3.187 16.206 3.860 1.00 95.56 102 SER A CA 1
ATOM 735 C C . SER A 1 102 ? 1.939 16.046 4.720 1.00 95.56 102 SER A C 1
ATOM 737 O O . SER A 1 102 ? 1.556 14.942 5.116 1.00 95.56 102 SER A O 1
ATOM 739 N N . LYS A 1 103 ? 1.252 17.168 4.939 1.00 95.00 103 LYS A N 1
ATOM 740 C CA . LYS A 1 103 ? -0.114 17.174 5.459 1.00 95.00 103 LYS A CA 1
ATOM 741 C C . LYS A 1 103 ? -1.088 17.068 4.292 1.00 95.00 103 LYS A C 1
ATOM 743 O O . LYS A 1 103 ? -0.996 17.871 3.369 1.00 95.00 103 LYS A O 1
ATOM 748 N N . VAL A 1 104 ? -2.004 16.108 4.342 1.00 93.69 104 VAL A N 1
ATOM 749 C CA . VAL A 1 104 ? -2.909 15.796 3.226 1.00 93.69 104 VAL A CA 1
ATOM 750 C C . VAL A 1 104 ? -4.374 15.935 3.628 1.00 93.69 104 VAL A C 1
ATOM 752 O O . VAL A 1 104 ? -4.719 15.584 4.763 1.00 93.69 104 VAL A O 1
ATOM 755 N N . PRO A 1 105 ? -5.243 16.432 2.727 1.00 90.81 105 PRO A N 1
ATOM 756 C CA . PRO A 1 105 ? -6.682 16.359 2.928 1.00 90.81 105 PRO A CA 1
ATOM 757 C C . PRO A 1 105 ? -7.146 14.897 2.895 1.00 90.81 105 PRO A C 1
ATOM 759 O O . PRO A 1 105 ? -6.404 13.995 2.504 1.00 90.81 105 PRO A O 1
ATOM 762 N N . TRP A 1 106 ? -8.381 14.655 3.326 1.00 84.00 106 TRP A N 1
ATOM 763 C CA . TRP A 1 106 ? -8.998 13.334 3.265 1.00 84.00 106 TRP A CA 1
ATOM 764 C C . TRP A 1 106 ? -10.260 13.381 2.395 1.00 84.00 106 TRP A C 1
ATOM 766 O O . TRP A 1 106 ? -11.140 14.194 2.705 1.00 84.00 106 TRP A O 1
ATOM 776 N N . PRO A 1 107 ? -10.391 12.509 1.374 1.00 90.50 107 PRO A N 1
ATOM 777 C CA . PRO A 1 107 ? -9.344 11.673 0.753 1.00 90.50 107 PRO A CA 1
ATOM 778 C C . PRO A 1 107 ? -8.335 12.501 -0.075 1.00 90.50 107 PRO A C 1
ATOM 780 O O . PRO A 1 107 ? -8.523 13.704 -0.258 1.00 90.50 107 PRO A O 1
ATOM 783 N N . PHE A 1 108 ? -7.267 11.869 -0.575 1.00 92.31 108 PHE A N 1
ATOM 784 C CA . PHE A 1 108 ? -6.315 12.495 -1.507 1.00 92.31 108 PHE A CA 1
ATOM 785 C C . PHE A 1 108 ? -5.854 11.518 -2.591 1.00 92.31 108 PHE A C 1
ATOM 787 O O . PHE A 1 108 ? -5.837 10.310 -2.371 1.00 92.31 108 PHE A O 1
ATOM 794 N N . ASP A 1 109 ? -5.419 12.046 -3.733 1.00 94.25 109 ASP A N 1
ATOM 795 C CA . ASP A 1 109 ? -4.860 11.232 -4.810 1.00 94.25 109 ASP A CA 1
ATOM 796 C C . ASP A 1 109 ? -3.348 11.081 -4.660 1.00 94.25 109 ASP A C 1
ATOM 798 O O . ASP A 1 109 ? -2.609 12.060 -4.519 1.00 94.25 109 ASP A O 1
ATOM 802 N N . ALA A 1 110 ? -2.887 9.835 -4.710 1.00 94.50 110 ALA A N 1
ATOM 803 C CA . ALA A 1 110 ? -1.486 9.488 -4.804 1.00 94.50 110 ALA A CA 1
ATOM 804 C C . ALA A 1 110 ? -1.093 9.260 -6.267 1.00 94.50 110 ALA A C 1
ATOM 806 O O . ALA A 1 110 ? -1.819 8.636 -7.047 1.00 94.50 110 ALA A O 1
ATOM 807 N N . LYS A 1 111 ? 0.093 9.746 -6.630 1.00 95.25 111 LYS A N 1
ATOM 808 C CA . LYS A 1 111 ? 0.713 9.492 -7.933 1.00 95.25 111 LYS A CA 1
ATOM 809 C C . LYS A 1 111 ? 1.981 8.687 -7.752 1.00 95.25 111 LYS A C 1
ATOM 811 O O . LYS A 1 111 ? 2.688 8.829 -6.751 1.00 95.25 111 LYS A O 1
ATOM 816 N N . PHE A 1 112 ? 2.316 7.906 -8.769 1.00 94.94 112 PHE A N 1
ATOM 817 C CA . PHE A 1 112 ? 3.433 6.977 -8.712 1.00 94.94 112 PHE A CA 1
ATOM 818 C C . PHE A 1 112 ? 4.331 7.111 -9.936 1.00 94.94 112 PHE A C 1
ATOM 820 O O . PHE A 1 112 ? 3.907 7.495 -11.021 1.00 94.94 112 PHE A O 1
ATOM 827 N N . THR A 1 113 ? 5.595 6.762 -9.756 1.00 94.19 113 THR A N 1
ATOM 828 C CA . THR A 1 113 ? 6.490 6.368 -10.843 1.00 94.19 113 THR A CA 1
ATOM 829 C C . THR A 1 113 ? 6.690 4.866 -10.742 1.00 94.19 113 THR A C 1
ATOM 831 O O . THR A 1 113 ? 6.785 4.351 -9.629 1.00 94.19 113 THR A O 1
ATOM 834 N N . VAL A 1 114 ? 6.780 4.174 -11.876 1.00 94.19 114 VAL A N 1
ATOM 835 C CA . VAL A 1 114 ? 7.035 2.730 -11.950 1.00 94.19 114 VAL A CA 1
ATOM 836 C C . VAL A 1 114 ? 8.352 2.502 -12.686 1.00 94.19 114 VAL A C 1
ATOM 838 O O . VAL A 1 114 ? 8.630 3.132 -13.706 1.00 94.19 114 VAL A O 1
ATOM 841 N N . SER A 1 115 ? 9.207 1.643 -12.136 1.00 93.56 115 SER A N 1
ATOM 842 C CA . SER A 1 115 ? 10.431 1.218 -12.806 1.00 93.56 115 SER A CA 1
ATOM 843 C C . SER A 1 115 ? 10.105 0.203 -13.906 1.00 93.56 115 SER A C 1
ATOM 845 O O . SER A 1 115 ? 9.182 -0.595 -13.737 1.00 93.56 115 SER A O 1
ATOM 847 N N . PRO A 1 116 ? 10.889 0.132 -14.996 1.00 90.25 116 PRO A N 1
ATOM 848 C CA . PRO A 1 116 ? 10.690 -0.896 -16.020 1.00 90.25 116 PRO A CA 1
ATOM 849 C C . PRO A 1 116 ? 10.711 -2.333 -15.471 1.00 90.25 116 PRO A C 1
ATOM 851 O O . PRO A 1 116 ? 10.022 -3.198 -15.997 1.00 90.25 116 PRO A O 1
ATOM 854 N N . ALA A 1 117 ? 11.459 -2.586 -14.390 1.00 89.56 117 ALA A N 1
ATOM 855 C CA . ALA A 1 117 ? 11.525 -3.897 -13.742 1.00 89.56 117 ALA A CA 1
ATOM 856 C C . ALA A 1 117 ? 10.251 -4.261 -12.955 1.00 89.56 117 ALA A C 1
ATOM 858 O O . ALA A 1 117 ? 10.027 -5.433 -12.667 1.00 89.56 117 ALA A O 1
ATOM 859 N N . ASP A 1 118 ? 9.430 -3.270 -12.601 1.00 92.62 118 ASP A N 1
ATOM 860 C CA . ASP A 1 118 ? 8.177 -3.446 -11.859 1.00 92.62 118 ASP A CA 1
ATOM 861 C C . ASP A 1 118 ? 6.934 -3.352 -12.744 1.00 92.62 118 ASP A C 1
ATOM 863 O O . ASP A 1 118 ? 5.830 -3.585 -12.261 1.00 92.62 118 ASP A O 1
ATOM 867 N N . ALA A 1 119 ? 7.093 -3.042 -14.034 1.00 90.62 119 ALA A N 1
ATOM 868 C CA . ALA A 1 119 ? 5.975 -2.817 -14.947 1.00 90.62 119 ALA A CA 1
ATOM 869 C C . ALA A 1 119 ? 5.046 -4.036 -15.096 1.00 90.62 119 ALA A C 1
ATOM 871 O O . ALA A 1 119 ? 3.871 -3.880 -15.414 1.00 90.62 119 ALA A O 1
ATOM 872 N N . THR A 1 120 ? 5.561 -5.244 -14.853 1.00 89.69 120 THR A N 1
ATOM 873 C CA . THR A 1 120 ? 4.806 -6.505 -14.918 1.00 89.69 120 THR A CA 1
ATOM 874 C C . THR A 1 120 ? 4.594 -7.151 -13.547 1.00 89.69 120 THR A C 1
ATOM 876 O O . THR A 1 120 ? 4.101 -8.276 -13.470 1.00 89.69 120 THR A O 1
ATOM 879 N N . ALA A 1 121 ? 5.015 -6.498 -12.462 1.00 92.31 121 ALA A N 1
ATOM 880 C CA . ALA A 1 121 ? 4.922 -7.042 -11.113 1.00 92.31 121 ALA A CA 1
ATOM 881 C C . ALA A 1 121 ? 3.588 -6.678 -10.445 1.00 92.31 121 ALA A C 1
ATOM 883 O O . ALA A 1 121 ? 2.947 -5.684 -10.786 1.00 92.31 121 ALA A O 1
ATOM 884 N N . VAL A 1 122 ? 3.178 -7.461 -9.443 1.00 95.06 122 VAL A N 1
ATOM 885 C CA . VAL A 1 122 ? 2.056 -7.082 -8.575 1.00 95.06 122 VAL A CA 1
ATOM 886 C C . VAL A 1 122 ? 2.583 -6.111 -7.528 1.00 95.06 122 VAL A C 1
ATOM 888 O O . VAL A 1 122 ? 3.239 -6.515 -6.566 1.00 95.06 122 VAL A O 1
ATOM 891 N N . ILE A 1 123 ? 2.311 -4.825 -7.739 1.00 96.00 123 ILE A N 1
ATOM 892 C CA . ILE A 1 123 ? 2.627 -3.777 -6.772 1.00 96.00 123 ILE A CA 1
ATOM 893 C C . ILE A 1 123 ? 1.378 -3.482 -5.949 1.00 96.00 123 ILE A C 1
ATOM 895 O O . ILE A 1 123 ? 0.361 -3.064 -6.498 1.00 96.00 123 ILE A O 1
ATOM 899 N N . SER A 1 124 ? 1.441 -3.709 -4.641 1.00 95.31 124 SER A N 1
ATOM 900 C CA . SER A 1 124 ? 0.345 -3.414 -3.718 1.00 95.31 124 SER A CA 1
ATOM 901 C C . SER A 1 124 ? 0.625 -2.165 -2.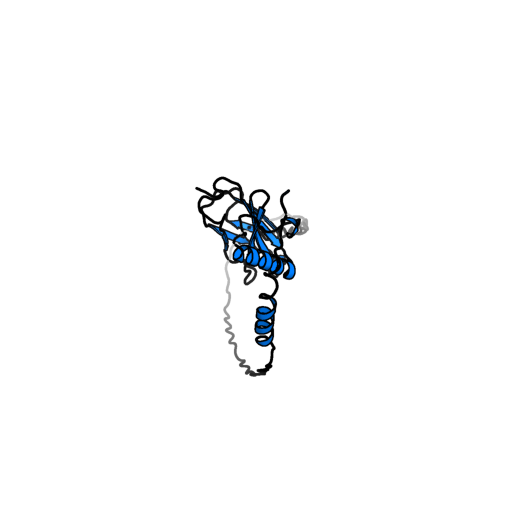900 1.00 95.31 124 SER A C 1
ATOM 903 O O . SER A 1 124 ? 1.753 -1.965 -2.451 1.00 95.31 124 SER A O 1
ATOM 905 N N . LEU A 1 125 ? -0.417 -1.375 -2.658 1.00 95.50 125 LEU A N 1
ATOM 906 C CA . LEU A 1 125 ? -0.413 -0.277 -1.706 1.00 95.50 125 LEU A CA 1
ATOM 907 C C . LEU A 1 125 ? -0.955 -0.771 -0.361 1.00 95.50 125 LEU A C 1
ATOM 909 O O . LEU A 1 125 ? -2.076 -1.276 -0.264 1.00 95.50 125 LEU A O 1
ATOM 913 N N . ALA A 1 126 ? -0.145 -0.606 0.678 1.00 94.25 126 ALA A N 1
ATOM 914 C CA . ALA A 1 126 ? -0.539 -0.785 2.063 1.00 94.25 126 ALA A CA 1
ATOM 915 C C . ALA A 1 126 ? -0.429 0.545 2.816 1.00 94.25 126 ALA A C 1
ATOM 917 O O . ALA A 1 126 ? 0.470 1.352 2.571 1.00 94.25 126 ALA A O 1
ATOM 918 N N . ILE A 1 127 ? -1.348 0.763 3.749 1.00 93.62 127 ILE A N 1
ATOM 919 C CA . ILE A 1 127 ? -1.415 1.958 4.584 1.00 93.62 127 ILE A CA 1
ATOM 920 C C . ILE A 1 127 ? -1.217 1.524 6.031 1.00 93.62 127 ILE A C 1
ATOM 922 O O . ILE A 1 127 ? -2.067 0.844 6.601 1.00 93.62 127 ILE A O 1
ATOM 926 N N . CYS A 1 128 ? -0.103 1.914 6.632 1.00 91.81 128 CYS A N 1
ATOM 927 C CA . CYS A 1 128 ? 0.262 1.551 7.989 1.00 91.81 128 CYS A CA 1
ATOM 928 C C . CYS A 1 128 ? 0.117 2.735 8.944 1.00 91.81 128 CYS A C 1
ATOM 930 O O . CYS A 1 128 ? 0.505 3.861 8.637 1.00 91.81 128 CYS A O 1
ATOM 932 N N . VAL A 1 129 ? -0.429 2.481 10.125 1.00 89.50 129 VAL A N 1
ATOM 933 C CA . VAL A 1 129 ? -0.522 3.440 11.225 1.00 89.50 129 VAL A CA 1
ATOM 934 C C . VAL A 1 129 ? -0.321 2.691 12.532 1.00 89.50 129 VAL A C 1
ATOM 936 O O . VAL A 1 129 ? -0.958 1.663 12.773 1.00 89.50 129 VAL A O 1
ATOM 939 N N . ALA A 1 130 ? 0.590 3.198 13.366 1.00 85.00 130 ALA A N 1
ATOM 940 C CA . ALA A 1 130 ? 1.100 2.451 14.516 1.00 85.00 130 ALA A CA 1
ATOM 941 C C . ALA A 1 130 ? 1.515 1.021 14.090 1.00 85.00 130 ALA A C 1
ATOM 943 O O . ALA A 1 130 ? 2.189 0.864 13.074 1.00 85.00 130 ALA A O 1
ATOM 944 N N . ASP A 1 131 ? 1.075 -0.011 14.813 1.00 81.75 131 ASP A N 1
ATOM 945 C CA . ASP A 1 131 ? 1.424 -1.417 14.557 1.00 81.75 131 ASP A CA 1
ATOM 946 C C . ASP A 1 131 ? 0.443 -2.143 13.615 1.00 81.75 131 ASP A C 1
ATOM 948 O O . ASP A 1 131 ? 0.367 -3.373 13.602 1.00 81.75 131 ASP A O 1
ATOM 952 N N . ARG A 1 132 ? -0.359 -1.399 12.842 1.00 86.00 132 ARG A N 1
ATOM 953 C CA . ARG A 1 132 ? -1.379 -1.955 11.940 1.00 86.00 132 ARG A CA 1
ATOM 954 C C . ARG A 1 132 ? -1.148 -1.489 10.516 1.00 86.00 132 ARG A C 1
ATOM 956 O O . ARG A 1 132 ? -0.996 -0.296 10.282 1.00 86.00 132 ARG A O 1
ATOM 963 N N . CYS A 1 133 ? -1.201 -2.414 9.563 1.00 90.69 133 CYS A N 1
ATOM 964 C CA . CYS A 1 133 ? -1.200 -2.107 8.135 1.00 90.69 133 CYS A CA 1
ATOM 965 C C . CYS A 1 133 ? -2.518 -2.527 7.502 1.00 90.69 133 CYS A C 1
ATOM 967 O O . CYS A 1 133 ? -3.053 -3.577 7.825 1.00 90.69 133 CYS A O 1
ATOM 969 N N . TYR A 1 134 ? -3.033 -1.746 6.569 1.00 91.38 134 TYR A N 1
ATOM 970 C CA . TYR A 1 134 ? -4.246 -2.051 5.825 1.00 91.38 134 TYR A CA 1
ATOM 971 C C . TYR A 1 134 ? -3.884 -2.225 4.360 1.00 91.38 134 TYR A C 1
ATOM 973 O O . TYR A 1 134 ? -3.266 -1.341 3.771 1.00 91.38 134 TYR A O 1
ATOM 981 N N . LEU A 1 135 ? -4.238 -3.373 3.782 1.00 93.38 135 LEU A N 1
ATOM 982 C CA . LEU A 1 135 ? -4.110 -3.590 2.348 1.00 93.38 135 LEU A CA 1
ATOM 983 C C . LEU A 1 135 ? -5.177 -2.745 1.665 1.00 93.38 135 LEU A C 1
ATOM 985 O O . LEU A 1 135 ? -6.367 -3.059 1.741 1.00 93.38 135 LEU A O 1
ATOM 989 N N . ASP A 1 136 ? -4.729 -1.689 1.010 1.00 90.62 136 ASP A N 1
ATOM 990 C CA . ASP A 1 136 ? -5.602 -0.756 0.322 1.00 90.62 136 ASP A CA 1
ATOM 991 C C . ASP A 1 136 ? -5.975 -1.334 -1.048 1.00 90.62 136 ASP A C 1
ATOM 993 O O . ASP A 1 136 ? -7.145 -1.592 -1.335 1.00 90.62 136 ASP A O 1
ATOM 997 N N . GLY A 1 137 ? -4.969 -1.724 -1.834 1.00 91.62 137 GLY A N 1
ATOM 998 C CA . GLY A 1 137 ? -5.212 -2.347 -3.128 1.00 91.62 137 GLY A CA 1
ATOM 999 C C . GLY A 1 137 ? -3.957 -2.670 -3.925 1.00 91.62 137 GLY A C 1
ATOM 1000 O O . GLY A 1 137 ? -2.833 -2.612 -3.426 1.00 91.62 137 GLY A O 1
ATOM 1001 N N . LYS A 1 138 ? -4.172 -3.037 -5.188 1.00 94.31 138 LYS A N 1
ATOM 1002 C CA . LYS A 1 138 ? -3.124 -3.189 -6.201 1.00 94.31 138 LYS A CA 1
ATOM 1003 C C . LYS A 1 138 ? -3.011 -1.882 -6.983 1.00 94.31 138 LYS A C 1
ATOM 1005 O O . LYS A 1 138 ? -4.034 -1.276 -7.280 1.00 94.31 138 LYS A O 1
ATOM 1010 N N . LEU A 1 139 ? -1.802 -1.489 -7.369 1.00 94.69 139 LEU A N 1
ATOM 1011 C CA . LEU A 1 139 ? -1.626 -0.464 -8.391 1.00 94.69 139 LEU A CA 1
ATOM 1012 C C . LEU A 1 139 ? -1.966 -1.044 -9.764 1.00 94.69 139 LEU A C 1
ATOM 1014 O O . LEU A 1 139 ? -1.450 -2.096 -10.155 1.00 94.69 139 LEU A O 1
ATOM 1018 N N . ASP A 1 140 ? -2.806 -0.337 -10.509 1.00 94.00 140 ASP A N 1
ATOM 1019 C CA . ASP A 1 140 ? -3.074 -0.661 -11.903 1.00 94.00 140 ASP A CA 1
ATOM 1020 C C . ASP A 1 140 ? -2.000 -0.028 -12.781 1.00 94.00 140 ASP A C 1
ATOM 1022 O O . ASP A 1 140 ? -1.877 1.194 -12.864 1.00 94.00 140 ASP A O 1
ATOM 1026 N N . ILE A 1 141 ? -1.187 -0.885 -13.398 1.00 93.31 141 ILE A N 1
ATOM 1027 C CA . ILE A 1 141 ? -0.077 -0.495 -14.265 1.00 93.31 141 ILE A CA 1
ATOM 1028 C C . ILE A 1 141 ? -0.486 -0.776 -15.712 1.00 93.31 141 ILE A C 1
ATOM 1030 O O . ILE A 1 141 ? -0.720 -1.927 -16.079 1.00 93.31 141 ILE A O 1
ATOM 1034 N N . ILE A 1 142 ? -0.573 0.277 -16.523 1.00 91.00 142 ILE A N 1
ATOM 1035 C CA . ILE A 1 142 ? -0.968 0.245 -17.934 1.00 91.00 142 ILE A CA 1
ATOM 1036 C C . ILE A 1 142 ? 0.169 0.875 -18.734 1.00 91.00 142 ILE A C 1
ATOM 1038 O O . ILE A 1 142 ? 0.624 1.969 -18.403 1.00 91.00 142 ILE A O 1
ATOM 1042 N N . ASP A 1 143 ? 0.681 0.162 -19.738 1.00 89.12 143 ASP A N 1
ATOM 1043 C CA . ASP A 1 143 ? 1.807 0.610 -20.572 1.00 89.12 143 ASP A CA 1
ATOM 1044 C C . ASP A 1 143 ? 3.026 1.099 -19.756 1.00 89.12 143 ASP A C 1
ATOM 1046 O O . ASP A 1 143 ? 3.710 2.063 -20.101 1.00 89.12 143 ASP A O 1
ATOM 1050 N N . GLY A 1 144 ? 3.293 0.431 -18.625 1.00 86.50 144 GLY A N 1
ATOM 1051 C CA . GLY A 1 144 ? 4.400 0.756 -17.718 1.00 86.50 144 GLY A CA 1
ATOM 1052 C C . GLY A 1 144 ? 4.177 1.987 -16.832 1.00 86.50 144 GLY A C 1
ATOM 1053 O O . GLY A 1 144 ? 5.102 2.397 -16.132 1.00 86.50 144 GLY A O 1
ATOM 1054 N N . GLN A 1 145 ? 2.976 2.567 -16.828 1.00 89.00 145 GLN A N 1
ATOM 1055 C CA . GLN A 1 145 ? 2.587 3.684 -15.969 1.00 89.00 145 GLN A CA 1
ATOM 1056 C C . GLN A 1 145 ? 1.536 3.233 -14.959 1.00 89.00 145 GLN A C 1
ATOM 1058 O O . GLN A 1 145 ? 0.577 2.557 -15.316 1.00 89.00 145 GLN A O 1
ATOM 1063 N N . ALA A 1 146 ? 1.695 3.619 -13.696 1.00 93.50 146 ALA A N 1
ATOM 1064 C CA . ALA A 1 146 ? 0.657 3.399 -12.696 1.00 93.50 146 ALA A CA 1
ATOM 1065 C C . ALA A 1 146 ? -0.424 4.481 -12.808 1.00 93.50 146 ALA A C 1
ATOM 1067 O O . ALA A 1 146 ? -0.110 5.673 -12.872 1.00 93.50 146 ALA A O 1
ATOM 1068 N N . ALA A 1 147 ? -1.688 4.066 -12.786 1.00 92.69 147 ALA A N 1
ATOM 1069 C CA . ALA A 1 147 ? -2.808 4.985 -12.663 1.00 92.69 147 ALA A CA 1
ATOM 1070 C C . ALA A 1 147 ? -2.742 5.744 -11.319 1.00 92.69 147 ALA A C 1
ATOM 1072 O O . ALA A 1 147 ? -2.263 5.192 -10.320 1.00 92.69 147 ALA A O 1
ATOM 1073 N N . PRO A 1 148 ? -3.218 7.003 -11.261 1.00 91.19 148 PRO A N 1
ATOM 1074 C CA . PRO A 1 148 ? -3.462 7.677 -9.992 1.00 91.19 148 PRO A CA 1
ATOM 1075 C C . PRO A 1 148 ? -4.390 6.843 -9.109 1.00 91.19 148 PRO A C 1
ATOM 1077 O O . PRO A 1 148 ? -5.303 6.184 -9.605 1.00 91.19 148 PRO A O 1
ATOM 1080 N N . TYR A 1 149 ? -4.160 6.894 -7.802 1.00 92.94 149 TYR A N 1
ATOM 1081 C CA . TYR A 1 149 ? -4.901 6.094 -6.836 1.00 92.94 149 TYR A CA 1
ATOM 1082 C C . TYR A 1 149 ? -5.407 6.987 -5.705 1.00 92.94 149 TYR A C 1
ATOM 1084 O O . TYR A 1 149 ? -4.611 7.668 -5.057 1.00 92.94 149 TYR A O 1
ATOM 1092 N N . THR A 1 150 ? -6.710 6.966 -5.429 1.00 93.50 150 THR A N 1
ATOM 1093 C CA . THR A 1 150 ? -7.298 7.723 -4.317 1.00 93.50 150 THR A CA 1
ATOM 1094 C C . THR A 1 150 ? -7.111 6.975 -3.001 1.00 93.50 150 THR A C 1
ATOM 1096 O O . THR A 1 150 ? -7.631 5.879 -2.812 1.00 93.50 150 THR A O 1
ATOM 1099 N N . VAL A 1 151 ? -6.382 7.586 -2.073 1.00 92.44 151 VAL A N 1
ATOM 1100 C CA . VAL A 1 151 ? -6.019 7.007 -0.780 1.00 92.44 151 VAL A CA 1
ATOM 1101 C C . VAL A 1 151 ? -6.992 7.462 0.305 1.00 92.44 151 VAL A C 1
ATOM 1103 O O . VAL A 1 151 ? -7.219 8.660 0.513 1.00 92.44 151 VAL A O 1
ATOM 1106 N N . TYR A 1 152 ? -7.506 6.493 1.065 1.00 89.25 152 TYR A N 1
ATOM 1107 C CA . TYR A 1 152 ? -8.392 6.721 2.205 1.00 89.25 152 TYR A CA 1
ATOM 1108 C C . TYR A 1 152 ? -7.672 6.386 3.516 1.00 89.25 152 TYR A C 1
ATOM 1110 O O . TYR A 1 152 ? -7.447 5.229 3.858 1.00 89.25 152 TYR A O 1
ATOM 1118 N N . LEU A 1 153 ? -7.311 7.418 4.285 1.00 85.25 153 LEU A N 1
ATOM 1119 C CA . LEU A 1 153 ? -6.698 7.239 5.607 1.00 85.25 153 LEU A CA 1
ATOM 1120 C C . LEU A 1 153 ? -7.779 7.038 6.679 1.00 85.25 153 LEU A C 1
ATOM 1122 O O . LEU A 1 153 ? -8.409 8.007 7.125 1.00 85.25 153 LEU A O 1
ATOM 1126 N N . GLY A 1 154 ? -7.979 5.782 7.081 1.00 78.31 154 GLY A N 1
ATOM 1127 C CA . GLY A 1 154 ? -8.977 5.376 8.075 1.00 78.31 154 GLY A CA 1
ATOM 1128 C C . GLY A 1 154 ? -10.394 5.237 7.509 1.00 78.31 154 GLY A C 1
ATOM 1129 O O . GLY A 1 154 ? -10.654 5.552 6.348 1.00 78.31 154 GLY A O 1
ATOM 1130 N N . SER A 1 155 ? -11.312 4.758 8.352 1.00 67.25 155 SER A N 1
ATOM 1131 C CA . SER A 1 155 ? -12.693 4.433 7.969 1.00 67.25 155 SER A CA 1
ATOM 1132 C C . SER A 1 155 ? -13.642 5.637 8.016 1.00 67.25 155 SER A C 1
ATOM 1134 O O . SER A 1 155 ? -14.659 5.653 7.325 1.00 67.25 155 SER A O 1
ATOM 1136 N N . THR A 1 156 ? -13.314 6.667 8.810 1.00 65.94 156 THR A N 1
ATOM 1137 C CA . THR A 1 156 ? -14.152 7.864 9.008 1.00 65.94 156 THR A CA 1
ATOM 1138 C C . THR A 1 156 ? -13.326 9.157 9.137 1.00 65.94 156 THR A C 1
ATOM 1140 O O . THR A 1 156 ? -12.130 9.153 9.450 1.00 65.94 156 THR A O 1
ATOM 1143 N N . LYS A 1 157 ? -13.954 10.321 8.924 1.00 66.88 157 LYS A N 1
ATOM 1144 C CA . LYS A 1 157 ? -13.415 11.617 9.382 1.00 66.88 157 LYS A CA 1
ATOM 1145 C C . LYS A 1 157 ? -13.863 11.816 10.843 1.00 66.88 157 LYS A C 1
ATOM 1147 O O . LYS A 1 157 ? -15.064 11.677 11.064 1.00 66.88 157 LYS A O 1
ATOM 1152 N N . PRO A 1 158 ? -12.994 12.119 11.840 1.00 71.12 158 PRO A N 1
ATOM 1153 C CA . PRO A 1 158 ? -11.577 12.534 11.839 1.00 71.12 158 PRO A CA 1
ATOM 1154 C C . PRO A 1 158 ? -10.587 11.442 12.316 1.00 71.12 158 PRO A C 1
ATOM 1156 O O . PRO A 1 158 ? -9.592 11.735 12.980 1.00 71.12 158 PRO A O 1
ATOM 1159 N N . GLU A 1 159 ? -10.864 10.167 12.040 1.00 78.25 159 GLU A N 1
ATOM 1160 C CA . GLU A 1 159 ? -10.060 9.061 12.570 1.00 78.25 159 GLU A CA 1
ATOM 1161 C C . GLU A 1 159 ? -8.575 9.211 12.195 1.00 78.25 159 GLU A C 1
ATOM 1163 O O . GLU A 1 159 ? -8.242 9.392 11.019 1.00 78.25 159 GLU A O 1
ATOM 1168 N N . GLY A 1 160 ? -7.692 9.174 13.199 1.00 80.19 160 GLY A N 1
ATOM 1169 C CA . GLY A 1 160 ? -6.241 9.262 13.011 1.00 80.19 160 GLY A CA 1
ATOM 1170 C C . GLY A 1 160 ? -5.728 10.594 12.449 1.00 80.19 160 GLY A C 1
ATOM 1171 O O . GLY A 1 160 ? -4.623 10.631 11.904 1.00 80.19 160 GLY A O 1
ATOM 1172 N N . THR A 1 161 ? -6.493 11.686 12.555 1.00 88.44 161 THR A N 1
ATOM 1173 C CA . THR A 1 161 ? -6.014 13.043 12.247 1.00 88.44 161 THR A CA 1
ATOM 1174 C C . THR A 1 161 ? -4.824 13.422 13.131 1.00 88.44 161 THR A C 1
ATOM 1176 O O . THR A 1 161 ? -4.818 13.157 14.331 1.00 88.44 161 THR A O 1
ATOM 1179 N N . GLY A 1 162 ? -3.808 14.066 12.548 1.00 89.19 162 GLY A N 1
ATOM 1180 C CA . GLY A 1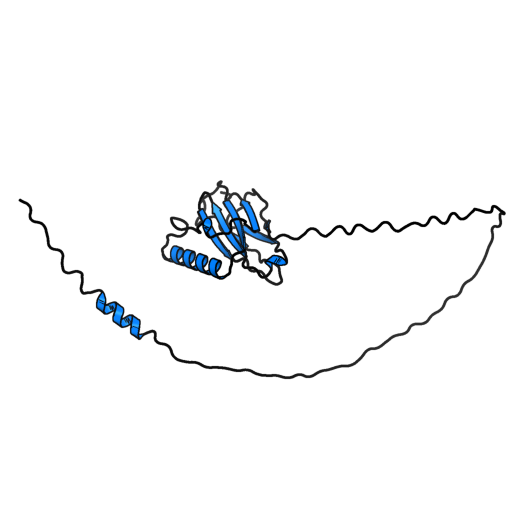 162 ? -2.602 14.485 13.276 1.00 89.19 162 GLY A CA 1
ATOM 1181 C C . GLY A 1 162 ? -1.612 13.357 13.597 1.00 89.19 162 GLY A C 1
ATOM 1182 O O . GLY A 1 162 ? -0.519 13.640 14.081 1.00 89.19 162 GLY A O 1
ATOM 1183 N N . VAL A 1 163 ? -1.952 12.104 13.285 1.00 91.38 163 VAL A N 1
ATOM 1184 C CA . VAL A 1 163 ? -1.073 10.936 13.437 1.00 91.38 163 VAL A CA 1
ATOM 1185 C C . VAL A 1 163 ? -0.304 10.700 12.126 1.00 91.38 163 VAL A C 1
ATOM 1187 O O . VAL A 1 163 ? -0.857 10.949 11.049 1.00 91.38 163 VAL A O 1
ATOM 1190 N N . PRO A 1 164 ? 0.967 10.256 12.165 1.00 93.12 164 PRO A N 1
ATOM 1191 C CA . PRO A 1 164 ? 1.682 9.830 10.967 1.00 93.12 164 PRO A CA 1
ATOM 1192 C C . PRO A 1 164 ? 1.129 8.502 10.431 1.00 93.12 164 PRO A C 1
ATOM 1194 O O . PRO A 1 164 ? 1.050 7.508 11.150 1.00 93.12 164 PRO A O 1
ATOM 1197 N N . TRP A 1 165 ? 0.799 8.494 9.144 1.00 94.06 165 TRP A N 1
ATOM 1198 C CA . TRP A 1 165 ? 0.420 7.318 8.370 1.00 94.06 165 TRP A CA 1
ATOM 1199 C C . TRP A 1 165 ? 1.523 7.026 7.357 1.00 94.06 165 TRP A C 1
ATOM 1201 O O . TRP A 1 165 ? 1.973 7.927 6.652 1.00 94.06 165 TRP A O 1
ATOM 1211 N N . GLN A 1 166 ? 1.959 5.778 7.272 1.00 94.12 166 GLN A N 1
ATOM 1212 C CA . GLN A 1 166 ? 2.927 5.322 6.288 1.00 94.12 166 GLN A CA 1
ATOM 1213 C C . GLN A 1 166 ? 2.195 4.661 5.120 1.00 94.12 166 GLN A C 1
ATOM 1215 O O . GLN A 1 166 ? 1.564 3.625 5.278 1.00 94.12 166 GLN A O 1
ATOM 1220 N N . LEU A 1 167 ? 2.313 5.234 3.930 1.00 95.31 167 LEU A N 1
ATOM 1221 C CA . LEU A 1 167 ? 1.996 4.559 2.682 1.00 95.31 167 LEU A CA 1
ATOM 1222 C C . LEU A 1 167 ? 3.203 3.727 2.267 1.00 95.31 167 LEU A C 1
ATOM 1224 O O . LEU A 1 167 ? 4.349 4.184 2.320 1.00 95.31 167 LEU A O 1
ATOM 1228 N N . ARG A 1 168 ? 2.941 2.506 1.831 1.00 94.88 168 ARG A N 1
ATOM 1229 C CA . ARG A 1 168 ? 3.959 1.516 1.526 1.00 94.88 168 ARG A CA 1
ATOM 1230 C C . ARG A 1 168 ? 3.604 0.798 0.232 1.00 94.88 168 ARG A C 1
ATOM 1232 O O . ARG A 1 168 ? 2.482 0.332 0.073 1.00 94.88 168 ARG A O 1
ATOM 1239 N N . LEU A 1 169 ? 4.562 0.726 -0.687 1.00 95.69 169 LEU A N 1
ATOM 1240 C CA . LEU A 1 169 ? 4.469 -0.077 -1.900 1.00 95.69 169 LEU A CA 1
ATOM 1241 C C . LEU A 1 169 ? 5.272 -1.356 -1.729 1.00 95.69 169 LEU A C 1
ATOM 1243 O O . LEU A 1 169 ? 6.468 -1.301 -1.438 1.00 95.69 169 LEU A O 1
ATOM 1247 N N . ASP A 1 170 ? 4.638 -2.489 -1.987 1.00 95.44 170 ASP A N 1
ATOM 1248 C CA . ASP A 1 170 ? 5.259 -3.807 -1.911 1.00 95.44 170 ASP A CA 1
ATOM 1249 C C . ASP A 1 170 ? 5.152 -4.541 -3.236 1.00 95.44 170 ASP A C 1
ATOM 1251 O O . ASP A 1 170 ? 4.147 -4.442 -3.936 1.00 95.44 170 ASP A O 1
ATOM 1255 N N . ARG A 1 171 ? 6.198 -5.302 -3.563 1.00 94.62 171 ARG A N 1
ATOM 1256 C CA . ARG A 1 171 ? 6.205 -6.223 -4.697 1.00 94.62 171 ARG A CA 1
ATOM 1257 C C . ARG A 1 171 ? 5.813 -7.610 -4.208 1.00 94.62 171 ARG A C 1
ATOM 1259 O O . ARG A 1 171 ? 6.662 -8.322 -3.686 1.00 94.62 171 ARG A O 1
ATOM 1266 N N . LEU A 1 172 ? 4.567 -8.009 -4.389 1.00 94.69 172 LEU A N 1
ATOM 1267 C CA . LEU A 1 172 ? 4.089 -9.300 -3.894 1.00 94.69 172 LEU A CA 1
ATOM 1268 C C . LEU A 1 172 ? 4.040 -10.343 -5.011 1.00 94.69 172 LEU A C 1
ATOM 1270 O O . LEU A 1 172 ? 3.879 -10.014 -6.188 1.00 94.69 172 LEU A O 1
ATOM 1274 N N . ALA A 1 173 ? 4.146 -11.623 -4.650 1.00 94.31 173 ALA A N 1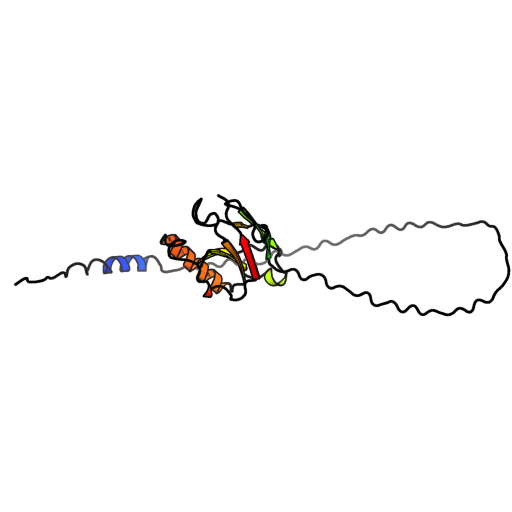
ATOM 1275 C CA . ALA A 1 173 ? 3.701 -12.671 -5.554 1.00 94.31 173 ALA A CA 1
ATOM 1276 C C . ALA A 1 173 ? 2.174 -12.597 -5.684 1.00 94.31 173 ALA A C 1
ATOM 1278 O O . ALA A 1 173 ? 1.467 -12.247 -4.737 1.00 94.31 173 ALA A O 1
ATOM 1279 N N . LYS A 1 174 ? 1.644 -12.957 -6.858 1.00 94.31 174 LYS A N 1
ATOM 1280 C CA . LYS A 1 174 ? 0.196 -12.907 -7.102 1.00 94.31 174 LYS A CA 1
ATOM 1281 C C . LYS A 1 174 ? -0.599 -13.719 -6.070 1.00 94.31 174 LYS A C 1
ATOM 1283 O O . LYS A 1 174 ? -1.614 -13.236 -5.586 1.00 94.31 174 LYS A O 1
ATOM 1288 N N . ALA A 1 175 ? -0.124 -14.915 -5.721 1.00 95.25 175 ALA A N 1
ATOM 1289 C CA . ALA A 1 175 ? -0.792 -15.777 -4.748 1.00 95.25 175 ALA A CA 1
ATOM 1290 C C . ALA A 1 175 ? -0.872 -15.136 -3.351 1.00 95.25 175 ALA A C 1
ATOM 1292 O O . ALA A 1 175 ? -1.923 -15.201 -2.715 1.00 95.25 175 ALA A O 1
ATOM 1293 N N . ASP A 1 176 ? 0.199 -14.473 -2.906 1.00 95.06 176 ASP A N 1
ATOM 1294 C CA . ASP A 1 176 ? 0.241 -13.805 -1.601 1.00 95.06 176 ASP A CA 1
ATOM 1295 C C . ASP A 1 176 ? -0.697 -12.597 -1.578 1.00 95.06 176 ASP A C 1
ATOM 1297 O O . ASP A 1 176 ? -1.486 -12.436 -0.648 1.00 95.06 176 ASP A O 1
ATOM 1301 N N . PHE A 1 177 ? -0.683 -11.788 -2.643 1.00 95.81 177 PHE A N 1
ATOM 1302 C CA . PHE A 1 177 ? -1.622 -10.678 -2.790 1.00 95.81 177 PHE A CA 1
ATOM 1303 C C . PHE A 1 177 ? -3.079 -11.162 -2.763 1.00 95.81 177 PHE A C 1
ATOM 1305 O O . PHE A 1 177 ? -3.886 -10.633 -1.999 1.00 95.81 177 PHE A O 1
ATOM 1312 N N . ASP A 1 178 ? -3.416 -12.198 -3.537 1.00 96.00 178 ASP A N 1
ATOM 1313 C CA . ASP A 1 178 ? -4.772 -12.755 -3.586 1.00 96.00 178 ASP A CA 1
ATOM 1314 C C . ASP A 1 178 ? -5.208 -13.313 -2.210 1.00 96.00 178 ASP A C 1
ATOM 1316 O O . ASP A 1 178 ? -6.361 -13.149 -1.802 1.00 96.00 178 ASP A O 1
ATOM 1320 N N . ALA A 1 179 ? -4.292 -13.927 -1.451 1.00 95.19 179 ALA A N 1
ATOM 1321 C CA . ALA A 1 179 ? -4.557 -14.409 -0.095 1.00 95.19 179 ALA A CA 1
ATOM 1322 C C . ALA A 1 179 ? -4.806 -13.263 0.904 1.00 95.19 179 ALA A C 1
ATOM 1324 O O . ALA A 1 179 ? -5.711 -13.353 1.746 1.00 95.19 1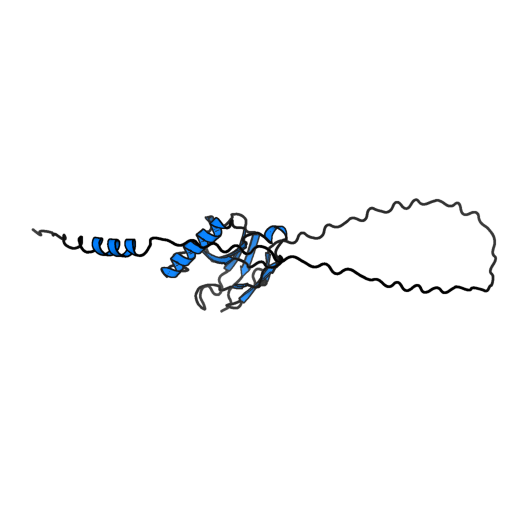79 ALA A O 1
ATOM 1325 N N . LEU A 1 180 ? -4.047 -12.168 0.799 1.00 95.00 180 LEU A N 1
ATOM 1326 C CA . LEU A 1 180 ? -4.258 -10.968 1.609 1.00 95.00 180 LEU A CA 1
ATOM 1327 C C . LEU A 1 180 ? -5.592 -10.292 1.281 1.00 95.00 180 LEU A C 1
ATOM 1329 O O . LEU A 1 180 ? -6.324 -9.932 2.202 1.00 95.00 180 LEU A O 1
ATOM 1333 N N . VAL A 1 181 ? -5.947 -10.187 -0.003 1.00 95.38 181 VAL A N 1
ATOM 1334 C CA . VAL A 1 181 ? -7.257 -9.681 -0.442 1.00 95.38 181 VAL A CA 1
ATOM 1335 C C . VAL A 1 181 ? -8.380 -10.537 0.133 1.00 95.38 181 VAL A C 1
ATOM 1337 O O . VAL A 1 181 ? -9.288 -10.002 0.760 1.00 95.38 181 VAL A O 1
ATOM 1340 N N . LYS A 1 182 ? -8.289 -11.867 0.034 1.00 95.44 182 LYS A N 1
ATOM 1341 C CA . LYS A 1 182 ? -9.293 -12.771 0.613 1.00 95.44 182 LYS A CA 1
ATOM 1342 C C . LYS A 1 182 ? -9.450 -12.578 2.125 1.00 95.44 182 LYS A C 1
ATOM 1344 O O . LYS A 1 182 ? -10.567 -12.591 2.637 1.00 95.44 182 LYS A O 1
ATOM 1349 N N . THR A 1 183 ? -8.339 -12.400 2.838 1.00 93.25 183 THR A N 1
ATOM 1350 C CA . THR A 1 183 ? -8.340 -12.161 4.290 1.00 93.25 183 THR A CA 1
ATOM 1351 C C . THR A 1 183 ? -8.994 -10.824 4.631 1.00 93.25 183 THR A C 1
ATOM 1353 O O . THR A 1 183 ? -9.840 -10.761 5.524 1.00 93.25 183 THR A O 1
ATOM 1356 N N . ARG A 1 184 ? -8.645 -9.767 3.889 1.00 93.00 184 ARG A N 1
ATOM 1357 C CA . ARG A 1 184 ? -9.260 -8.443 4.005 1.00 93.00 184 ARG A CA 1
ATOM 1358 C C . ARG A 1 184 ? -10.762 -8.516 3.763 1.00 93.00 184 ARG A C 1
ATOM 1360 O O . ARG A 1 184 ? -11.529 -8.051 4.596 1.00 93.00 184 ARG A O 1
ATOM 1367 N N . ASP A 1 185 ? -11.186 -9.108 2.654 1.00 94.00 185 ASP A N 1
ATOM 1368 C CA . ASP A 1 185 ? -12.590 -9.133 2.247 1.00 94.00 185 ASP A CA 1
ATOM 1369 C C . ASP A 1 185 ? -13.443 -9.938 3.242 1.00 94.00 185 ASP A C 1
ATOM 1371 O O . ASP A 1 185 ? -14.547 -9.521 3.592 1.00 94.00 185 ASP A O 1
ATOM 1375 N N . ALA A 1 186 ? -12.905 -11.033 3.792 1.00 93.75 186 ALA A N 1
ATOM 1376 C CA . ALA A 1 186 ? -13.547 -11.772 4.878 1.00 93.75 186 ALA A CA 1
ATOM 1377 C C . ALA A 1 186 ? -13.689 -10.928 6.160 1.00 93.75 186 ALA A C 1
ATOM 1379 O O . ALA A 1 186 ? -14.735 -10.960 6.808 1.00 93.75 186 ALA A O 1
ATOM 1380 N N . ALA A 1 187 ? -12.666 -10.146 6.520 1.00 91.56 187 ALA A N 1
ATOM 1381 C CA . ALA A 1 187 ? -12.719 -9.243 7.668 1.00 91.56 187 ALA A CA 1
ATOM 1382 C C . ALA A 1 187 ? -13.682 -8.063 7.452 1.00 91.56 187 ALA A C 1
ATOM 1384 O O . ALA A 1 187 ? -14.364 -7.649 8.390 1.00 91.56 187 ALA A O 1
ATOM 1385 N N . ILE A 1 188 ? -13.781 -7.540 6.226 1.00 90.56 188 ILE A N 1
ATOM 1386 C CA . ILE A 1 188 ? -14.774 -6.524 5.853 1.00 90.56 188 ILE A CA 1
ATOM 1387 C C . ILE A 1 188 ? -16.181 -7.108 5.993 1.00 90.56 188 ILE A C 1
ATOM 1389 O O . ILE A 1 188 ? -17.023 -6.505 6.653 1.00 90.56 188 ILE A O 1
ATOM 1393 N N . ALA A 1 189 ? -16.426 -8.304 5.446 1.00 94.00 189 ALA A N 1
ATOM 1394 C CA . ALA A 1 189 ? -17.719 -8.981 5.547 1.00 94.00 189 ALA A CA 1
ATOM 1395 C C . ALA A 1 189 ? -18.117 -9.284 7.004 1.00 94.00 189 ALA A C 1
ATOM 1397 O O . ALA A 1 189 ? -19.296 -9.239 7.346 1.00 94.00 189 ALA A O 1
ATOM 1398 N N . ALA A 1 190 ? -17.138 -9.550 7.872 1.00 93.38 190 ALA A N 1
ATOM 1399 C CA . ALA A 1 190 ? -17.345 -9.735 9.306 1.00 93.38 190 ALA A CA 1
ATOM 1400 C C . ALA A 1 190 ? -17.449 -8.417 10.104 1.00 93.38 190 ALA A C 1
ATOM 1402 O O . ALA A 1 190 ? -17.712 -8.462 11.305 1.00 93.38 190 ALA A O 1
ATOM 1403 N N . GLY A 1 191 ? -17.211 -7.255 9.483 1.00 90.25 191 GLY A N 1
ATOM 1404 C CA . GLY A 1 191 ? -17.191 -5.952 10.157 1.00 90.25 191 GLY A CA 1
ATOM 1405 C C . GLY A 1 191 ? -16.008 -5.746 11.115 1.00 90.25 191 GLY A C 1
ATOM 1406 O O . GLY A 1 191 ? -16.077 -4.896 11.999 1.00 90.25 191 GLY A O 1
ATOM 1407 N N . THR A 1 192 ? -14.933 -6.527 10.980 1.00 89.56 192 THR A N 1
ATOM 1408 C CA . THR A 1 192 ? -13.758 -6.493 11.874 1.00 89.56 192 THR A CA 1
ATOM 1409 C C . THR A 1 192 ? -12.550 -5.775 11.274 1.00 89.56 192 THR A C 1
ATOM 1411 O O . THR A 1 192 ? -11.594 -5.466 11.997 1.00 89.56 192 THR A O 1
ATOM 1414 N N . TRP A 1 193 ? -12.579 -5.487 9.969 1.00 86.50 193 TRP A N 1
ATOM 1415 C CA . TRP A 1 193 ? -11.521 -4.754 9.273 1.00 86.50 193 TRP A CA 1
ATOM 1416 C C . TRP A 1 193 ? -11.345 -3.339 9.840 1.00 86.50 193 TRP A C 1
ATOM 1418 O O . TRP A 1 193 ? -12.325 -2.639 10.075 1.00 86.50 193 TRP A O 1
ATOM 1428 N N . GLY A 1 194 ? -10.104 -2.914 10.092 1.00 77.69 194 GLY A N 1
ATOM 1429 C CA . GLY A 1 194 ? -9.820 -1.599 10.691 1.00 77.69 194 GLY A CA 1
ATOM 1430 C C . GLY A 1 194 ? -9.871 -1.579 12.223 1.00 77.69 194 GLY A C 1
ATOM 1431 O O . GLY A 1 194 ? -9.154 -0.810 12.860 1.00 77.69 194 GLY A O 1
ATOM 1432 N N . VAL A 1 195 ? -10.668 -2.461 12.836 1.00 78.62 195 VAL A N 1
ATOM 1433 C CA . VAL A 1 195 ? -10.905 -2.466 14.289 1.00 78.62 195 VAL A CA 1
ATOM 1434 C C . VAL A 1 195 ? -10.014 -3.485 14.995 1.00 78.62 195 VAL A C 1
ATOM 1436 O O . VAL A 1 195 ? -9.230 -3.125 15.880 1.00 78.62 195 VAL A O 1
ATOM 1439 N N . THR A 1 196 ? -10.116 -4.753 14.595 1.00 82.25 196 THR A N 1
ATOM 1440 C CA . THR A 1 196 ? -9.370 -5.880 15.183 1.00 82.25 196 THR A CA 1
ATOM 1441 C C . THR A 1 196 ? -8.608 -6.698 14.146 1.00 82.25 196 THR A C 1
ATOM 1443 O O . THR A 1 196 ? -7.670 -7.399 14.516 1.00 82.25 196 THR A O 1
ATOM 1446 N N . ALA A 1 197 ? -8.964 -6.580 12.865 1.00 85.19 197 ALA A N 1
ATOM 1447 C CA . ALA A 1 197 ? -8.261 -7.200 11.752 1.00 85.19 197 ALA A CA 1
ATOM 1448 C C . ALA A 1 197 ? -7.542 -6.147 10.896 1.00 85.19 197 ALA A C 1
ATOM 1450 O O . ALA A 1 197 ? -8.082 -5.079 10.593 1.00 85.19 197 ALA A O 1
ATOM 1451 N N . SER A 1 198 ? -6.320 -6.480 10.492 1.00 87.75 198 SER A N 1
ATOM 1452 C CA . SER A 1 198 ? -5.467 -5.688 9.610 1.00 87.75 198 SER A CA 1
ATOM 1453 C C . SER A 1 198 ? -4.584 -6.633 8.787 1.00 87.75 198 SER A C 1
ATOM 1455 O O . SER A 1 198 ? -4.483 -7.822 9.093 1.00 87.75 198 SER A O 1
ATOM 1457 N N . THR A 1 199 ? -3.910 -6.118 7.767 1.00 89.19 199 THR A N 1
ATOM 1458 C CA . THR A 1 199 ? -2.834 -6.829 7.070 1.00 89.19 199 THR A CA 1
ATOM 1459 C C . THR A 1 199 ? -1.685 -7.101 8.043 1.00 89.19 199 THR A C 1
ATOM 1461 O O . THR A 1 199 ? -1.160 -6.153 8.637 1.00 89.19 199 THR A O 1
ATOM 1464 N N . PRO A 1 200 ? -1.269 -8.365 8.225 1.00 85.62 200 PRO A N 1
ATOM 1465 C CA . PRO A 1 200 ? -0.109 -8.686 9.046 1.00 85.62 200 PRO A CA 1
ATOM 1466 C C . PRO A 1 200 ? 1.161 -8.112 8.414 1.00 85.62 200 PRO A C 1
ATOM 1468 O O . PRO A 1 200 ? 1.442 -8.383 7.250 1.00 85.62 200 PRO A O 1
ATOM 1471 N N . ILE A 1 201 ? 1.959 -7.362 9.182 1.00 83.3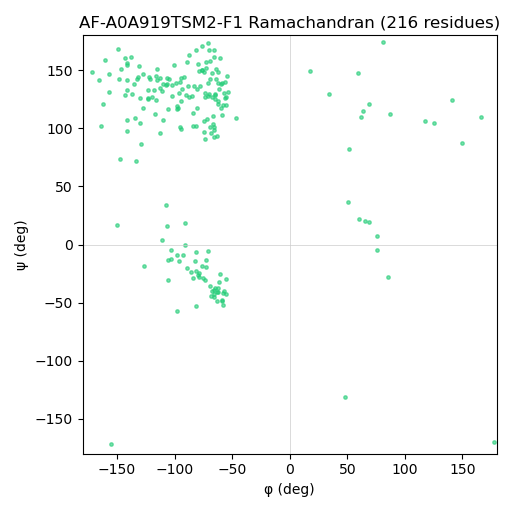8 201 ILE A N 1
ATOM 1472 C CA . ILE A 1 201 ? 3.219 -6.777 8.684 1.00 83.38 201 ILE A CA 1
ATOM 1473 C C . ILE A 1 201 ? 4.157 -7.861 8.138 1.00 83.38 201 ILE A C 1
ATOM 1475 O O . ILE A 1 201 ? 4.741 -7.667 7.080 1.00 83.38 201 ILE A O 1
ATOM 1479 N N . GLY A 1 202 ? 4.240 -9.020 8.802 1.00 84.75 202 GLY A N 1
ATOM 1480 C CA . GLY A 1 202 ? 5.071 -10.146 8.354 1.00 84.75 202 GLY A CA 1
ATOM 1481 C C . GLY A 1 202 ? 4.562 -10.877 7.105 1.00 84.75 202 GLY A C 1
ATOM 1482 O O . GLY A 1 202 ? 5.237 -11.778 6.626 1.00 84.75 202 GLY A O 1
ATOM 1483 N N . ALA A 1 203 ? 3.377 -10.529 6.592 1.00 84.56 203 ALA A N 1
ATOM 1484 C CA . ALA A 1 203 ? 2.892 -11.012 5.299 1.00 84.56 203 ALA A CA 1
ATOM 1485 C C . ALA A 1 203 ? 3.238 -10.051 4.144 1.00 84.56 203 ALA A C 1
ATOM 1487 O O . ALA A 1 203 ? 3.022 -10.385 2.981 1.00 84.56 203 ALA A O 1
ATOM 1488 N N . LEU A 1 204 ? 3.751 -8.856 4.456 1.00 89.81 204 LEU A N 1
ATOM 1489 C CA . LEU A 1 204 ? 4.384 -7.965 3.487 1.00 89.81 204 LEU A CA 1
ATOM 1490 C C . LEU A 1 204 ? 5.871 -8.327 3.381 1.00 89.81 204 LEU A C 1
ATOM 1492 O O . LEU A 1 204 ? 6.422 -8.982 4.263 1.00 89.81 204 LEU A O 1
ATOM 1496 N N . ASN A 1 205 ? 6.542 -7.878 2.320 1.00 91.12 205 ASN A N 1
ATOM 1497 C CA . ASN A 1 205 ? 7.987 -8.087 2.196 1.00 91.12 205 ASN A CA 1
ATOM 1498 C C . ASN A 1 205 ? 8.746 -7.421 3.353 1.00 91.12 205 ASN A C 1
ATOM 1500 O O . ASN A 1 205 ? 8.266 -6.463 3.941 1.00 91.12 205 ASN A O 1
ATOM 1504 N N . ASP A 1 206 ? 9.982 -7.812 3.638 1.00 88.81 206 ASP A N 1
ATOM 1505 C CA . ASP A 1 206 ? 10.793 -7.045 4.599 1.00 88.81 206 ASP A CA 1
ATOM 1506 C C . ASP A 1 206 ? 11.287 -5.721 3.998 1.00 88.81 206 ASP A C 1
ATOM 1508 O O . ASP A 1 206 ? 11.453 -4.716 4.690 1.00 88.81 206 ASP A O 1
ATOM 1512 N N . THR A 1 207 ? 11.497 -5.705 2.679 1.00 90.25 207 THR A N 1
ATOM 1513 C CA . THR A 1 207 ? 11.999 -4.553 1.929 1.00 90.25 207 THR A CA 1
ATOM 1514 C C . THR A 1 207 ? 10.919 -4.010 0.991 1.00 90.25 207 THR A C 1
ATOM 1516 O O . THR A 1 207 ? 10.739 -4.517 -0.121 1.00 90.25 207 THR A O 1
ATOM 1519 N N . PRO A 1 208 ? 10.172 -2.973 1.410 1.00 93.44 208 PRO A N 1
ATOM 1520 C CA . PRO A 1 208 ? 9.219 -2.330 0.523 1.00 93.44 208 PRO A CA 1
ATOM 1521 C C . PRO A 1 208 ? 9.930 -1.678 -0.659 1.00 93.44 208 PRO A C 1
ATOM 1523 O O . PRO A 1 208 ? 11.062 -1.198 -0.564 1.00 93.44 208 PRO A O 1
ATOM 1526 N N . VAL A 1 209 ? 9.215 -1.604 -1.774 1.00 94.31 209 VAL A N 1
ATOM 1527 C CA . VAL A 1 209 ? 9.654 -0.910 -2.986 1.00 94.31 209 VAL A CA 1
ATOM 1528 C C . VAL A 1 209 ? 9.762 0.593 -2.727 1.00 94.31 209 VAL A C 1
ATOM 1530 O O . VAL A 1 209 ? 10.687 1.256 -3.197 1.00 94.31 209 VAL A O 1
ATOM 1533 N N . SER A 1 210 ? 8.814 1.136 -1.964 1.00 95.25 210 SER A N 1
ATOM 1534 C CA . SER A 1 210 ? 8.787 2.541 -1.576 1.00 95.25 210 SER A CA 1
ATOM 1535 C C . SER A 1 210 ? 7.975 2.727 -0.305 1.00 95.25 210 SER A C 1
ATOM 1537 O O . SER A 1 210 ? 6.984 2.034 -0.086 1.00 95.25 210 SER A O 1
ATOM 1539 N N . THR A 1 211 ? 8.376 3.689 0.516 1.00 95.06 211 THR A N 1
ATOM 1540 C CA . THR A 1 211 ? 7.631 4.117 1.701 1.00 95.06 211 THR A CA 1
ATOM 1541 C C . THR A 1 211 ? 7.536 5.629 1.725 1.00 95.06 211 THR A C 1
ATOM 1543 O O . THR A 1 211 ? 8.506 6.319 1.400 1.00 95.06 211 THR A O 1
ATOM 1546 N N . LEU A 1 212 ? 6.394 6.134 2.167 1.00 96.00 212 LEU A N 1
ATOM 1547 C CA . LEU A 1 212 ? 6.105 7.550 2.303 1.00 96.00 212 LEU A CA 1
ATOM 1548 C C . LEU A 1 212 ? 5.303 7.774 3.580 1.00 96.00 212 LEU A C 1
ATOM 1550 O O . LEU A 1 212 ? 4.316 7.088 3.808 1.00 96.00 212 LEU A O 1
ATOM 1554 N N . THR A 1 213 ? 5.676 8.756 4.386 1.00 96.31 213 THR A N 1
ATOM 1555 C CA . THR A 1 213 ? 4.896 9.163 5.555 1.00 96.31 213 THR A CA 1
ATOM 1556 C C . THR A 1 213 ? 4.056 10.387 5.212 1.00 96.31 213 THR A C 1
ATOM 1558 O O . THR A 1 213 ? 4.537 11.310 4.561 1.00 96.31 213 THR A O 1
ATOM 1561 N N . VAL A 1 214 ? 2.809 10.429 5.666 1.00 95.75 214 VAL A N 1
ATOM 1562 C CA . VAL A 1 214 ? 1.900 11.575 5.533 1.00 95.75 214 VAL A CA 1
ATOM 1563 C C . VAL A 1 214 ? 1.130 11.785 6.832 1.00 95.75 214 VAL A C 1
ATOM 1565 O O . VAL A 1 214 ? 1.013 10.880 7.656 1.00 95.75 214 VAL A O 1
ATOM 1568 N N . THR A 1 215 ? 0.569 12.974 7.022 1.00 94.81 215 THR A N 1
ATOM 1569 C CA . THR A 1 215 ? -0.313 13.266 8.157 1.00 94.81 215 THR A CA 1
ATOM 1570 C C . THR A 1 215 ? -1.662 13.753 7.654 1.00 94.81 215 TH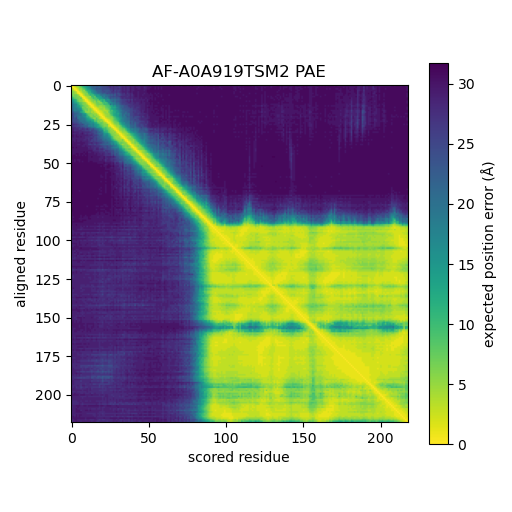R A C 1
ATOM 1572 O O . THR A 1 215 ? -1.743 14.732 6.912 1.00 94.81 215 THR A O 1
ATOM 1575 N N . LYS A 1 216 ? -2.737 13.093 8.088 1.00 90.69 216 LYS A N 1
ATOM 1576 C CA . LYS A 1 216 ? -4.111 13.499 7.776 1.00 90.69 216 LYS A CA 1
ATOM 1577 C C . LYS A 1 216 ? -4.429 14.860 8.408 1.00 90.69 216 LYS A C 1
ATOM 1579 O O . LYS A 1 216 ? -4.195 15.056 9.605 1.00 90.69 216 LYS A O 1
ATOM 1584 N N . GLN A 1 217 ? -4.952 15.785 7.605 1.00 88.81 217 GLN A N 1
ATOM 1585 C CA . GLN A 1 217 ? -5.462 17.078 8.065 1.00 88.81 217 GLN A CA 1
ATOM 1586 C C . GLN A 1 217 ? -6.839 16.939 8.743 1.00 88.81 217 GLN A C 1
ATOM 1588 O O . GLN A 1 217 ? -7.592 16.020 8.410 1.00 88.81 217 GLN A O 1
ATOM 1593 N N . PRO A 1 218 ? -7.158 17.823 9.707 1.00 80.56 218 PRO A N 1
ATOM 1594 C CA . PRO A 1 218 ? -8.458 17.852 10.380 1.00 80.56 218 PRO A CA 1
ATOM 1595 C C . PRO A 1 218 ? -9.660 18.107 9.459 1.00 80.56 218 PRO A C 1
ATOM 1597 O O . PRO A 1 218 ? -9.539 18.749 8.394 1.00 80.56 218 PRO A O 1
#

Mean predicted aligned error: 18.78 Å

Solvent-accessible surface area (backbone atoms only — not comparable to full-atom values): 14566 Å² total; per-residue (Å²): 138,88,86,80,87,87,92,86,84,86,80,74,78,68,68,66,62,63,62,64,63,65,70,79,69,77,88,86,84,91,79,89,81,86,82,81,85,86,81,86,83,89,83,86,91,84,85,83,88,82,90,83,89,84,83,88,83,86,92,84,89,85,90,85,89,86,84,90,77,91,74,80,79,76,81,76,80,76,73,79,73,80,77,78,78,73,75,75,81,82,69,60,43,30,74,63,33,70,55,75,70,34,76,36,63,83,64,40,69,34,35,52,44,52,14,84,89,49,40,86,52,49,38,30,39,31,44,29,44,88,100,40,27,37,74,74,46,69,62,56,57,56,97,50,37,45,57,75,42,79,46,71,73,64,94,48,91,72,52,66,46,76,39,70,33,34,40,35,33,30,78,44,56,68,68,58,49,53,51,51,49,53,52,48,53,53,27,50,77,68,72,32,49,84,77,83,39,64,43,58,70,86,78,47,68,95,72,56,64,27,76,40,40,33,26,41,48,128

Organism: NCBI:txid571912

Secondary structure (DSSP, 8-state):
-PPP-----SSSSSHHHHHHHTTS------------------------------------------------------PPPP----PPPPP--EEEESPTTEEE-SSEEEEEE--TTTTTSEEEEEEEETTEEEEEEE--EETTEEPPEEE--SSSTTTTTTSEEEEEEEEE-HHHHHHHHHHHHHHHHTT-BTTTB-B-GGGS-SS-SEEEEEEE--

Sequence (218 aa):
MRARLPWILAGVAIVVVLAVIGVLLRPDARENVDVSAIDLPIGATTLPASRGLGAAPTPSTEASRTSAAPITRTTTTTTPRPTRTTAAPAVRTRIVEPANNSKVPWPFDAKFTVSPADATAVISLAICVADRCYLDGKLDIIDGQAAPYTVYLGSTKPEGTGVPWQLRLDRLAKADFDALVKTRDAAIAAGTWGVTASTPIGALNDTPVSTLTVTKQP